Protein AF-T1CST1-F1 (afdb_monomer)

Mean predicted aligned error: 14.12 Å

Nearest PDB structures (foldseek):
  2frx-assembly2_B  TM=3.891E-01  e=3.172E-03  Escherichia coli

Structure (mmCIF, N/CA/C/O backbone):
data_AF-T1CST1-F1
#
_entry.id   AF-T1CST1-F1
#
loop_
_atom_site.group_PDB
_atom_site.id
_atom_site.type_symbol
_atom_site.label_atom_id
_atom_site.label_alt_id
_atom_site.label_comp_id
_atom_site.label_asym_id
_atom_site.label_entity_id
_atom_site.label_seq_id
_atom_site.pdbx_PDB_ins_code
_atom_site.Cartn_x
_atom_site.Cartn_y
_atom_site.Cartn_z
_atom_site.occupancy
_atom_site.B_iso_or_equiv
_atom_site.auth_seq_id
_atom_site.auth_comp_id
_atom_site.auth_asym_id
_atom_site.auth_atom_id
_atom_site.pdbx_PDB_model_num
ATOM 1 N N . MET A 1 1 ? 0.513 -0.166 25.280 1.00 53.53 1 MET A N 1
ATOM 2 C CA . MET A 1 1 ? 0.322 -0.552 23.868 1.00 53.53 1 MET A CA 1
ATOM 3 C C . MET A 1 1 ? 1.350 -1.613 23.545 1.00 53.53 1 MET A C 1
ATOM 5 O O . MET A 1 1 ? 2.517 -1.404 23.855 1.00 53.53 1 MET A O 1
ATOM 9 N N . THR A 1 2 ? 0.934 -2.755 23.012 1.00 70.12 2 THR A N 1
ATOM 10 C CA . THR A 1 2 ? 1.874 -3.764 22.509 1.00 70.12 2 THR A CA 1
ATOM 11 C C . THR A 1 2 ? 2.433 -3.243 21.185 1.00 70.12 2 THR A C 1
ATOM 13 O O . THR A 1 2 ? 1.655 -2.767 20.363 1.00 70.12 2 THR A O 1
ATOM 16 N N . GLY A 1 3 ? 3.757 -3.252 21.007 1.00 80.44 3 GLY A N 1
ATOM 17 C CA . GLY A 1 3 ? 4.391 -2.815 19.756 1.00 80.44 3 GLY A CA 1
ATOM 18 C C . GLY A 1 3 ? 3.969 -3.664 18.545 1.00 80.44 3 GLY A C 1
ATOM 19 O O . GLY A 1 3 ? 3.309 -4.694 18.725 1.00 80.44 3 GLY A O 1
ATOM 20 N N . PRO A 1 4 ? 4.347 -3.262 17.317 1.00 90.62 4 PRO A N 1
ATOM 21 C CA . PRO A 1 4 ? 3.964 -3.992 16.116 1.00 90.62 4 PRO A CA 1
ATOM 22 C C . PRO A 1 4 ? 4.533 -5.412 16.124 1.00 90.62 4 PRO A C 1
ATOM 24 O O . PRO A 1 4 ? 5.638 -5.668 16.611 1.00 90.62 4 PRO A O 1
ATOM 27 N N . VAL A 1 5 ? 3.794 -6.350 15.534 1.00 95.75 5 VAL A N 1
ATOM 28 C CA . VAL A 1 5 ? 4.294 -7.711 15.316 1.00 95.75 5 VAL A CA 1
ATOM 29 C C . VAL A 1 5 ? 5.357 -7.668 14.221 1.00 95.75 5 VAL A C 1
ATOM 31 O O . VAL A 1 5 ? 5.059 -7.296 13.091 1.00 95.75 5 VAL A O 1
ATOM 34 N N . LEU A 1 6 ? 6.588 -8.079 14.524 1.00 96.00 6 LEU A N 1
ATOM 35 C CA . LEU A 1 6 ? 7.664 -8.169 13.535 1.00 96.00 6 LEU A CA 1
ATOM 36 C C . LEU A 1 6 ? 7.886 -9.625 13.113 1.00 96.00 6 LEU A C 1
ATOM 38 O O . LEU A 1 6 ? 8.137 -10.495 13.949 1.00 96.00 6 LEU A O 1
ATOM 42 N N . ARG A 1 7 ? 7.836 -9.896 11.806 1.00 96.88 7 ARG A N 1
ATOM 43 C CA . ARG A 1 7 ? 8.121 -11.217 11.225 1.00 96.88 7 ARG A CA 1
ATOM 44 C C . ARG A 1 7 ? 9.140 -11.109 10.103 1.00 96.88 7 ARG A C 1
ATOM 46 O O . ARG A 1 7 ? 9.122 -10.160 9.329 1.00 96.88 7 ARG A O 1
ATOM 53 N N . ARG A 1 8 ? 9.999 -12.121 9.975 1.00 96.88 8 ARG A N 1
ATOM 54 C CA . ARG A 1 8 ? 10.967 -12.243 8.879 1.00 96.88 8 ARG A CA 1
ATOM 55 C C . ARG A 1 8 ? 10.796 -13.581 8.171 1.00 96.88 8 ARG A C 1
ATOM 57 O O . ARG A 1 8 ? 10.803 -14.619 8.826 1.00 96.88 8 ARG A O 1
ATOM 64 N N . VAL A 1 9 ? 10.713 -13.559 6.842 1.00 97.31 9 VAL A N 1
ATOM 65 C CA . VAL A 1 9 ? 10.550 -14.756 6.002 1.00 97.31 9 VAL A CA 1
ATOM 66 C C . VAL A 1 9 ? 11.520 -14.712 4.822 1.00 97.31 9 VAL A C 1
ATOM 68 O O . VAL A 1 9 ? 11.768 -13.651 4.253 1.00 97.31 9 VAL A O 1
ATOM 71 N N . ARG A 1 10 ? 12.073 -15.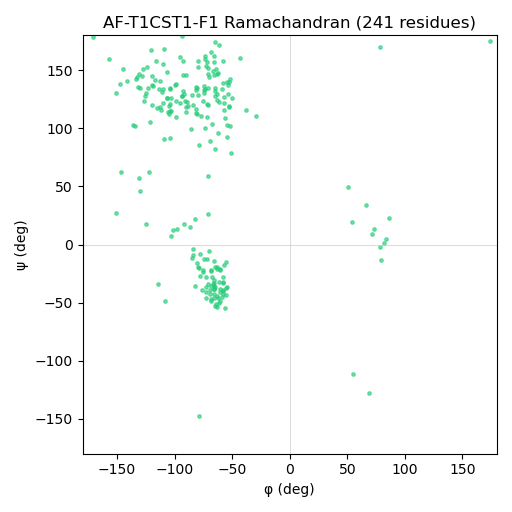870 4.442 1.00 96.56 10 ARG A N 1
ATOM 72 C CA . ARG A 1 10 ? 12.856 -16.022 3.208 1.00 96.56 10 ARG A CA 1
ATOM 73 C C . ARG A 1 10 ? 11.945 -16.468 2.066 1.00 96.56 10 ARG A C 1
ATOM 75 O O . ARG A 1 10 ? 11.197 -17.424 2.240 1.00 96.56 10 ARG A O 1
ATOM 82 N N . CYS A 1 11 ? 12.023 -15.819 0.906 1.00 95.38 11 CYS A N 1
ATOM 83 C CA . CYS A 1 11 ? 11.210 -16.179 -0.262 1.00 95.38 11 CYS A CA 1
ATOM 84 C C . CYS A 1 11 ? 11.836 -15.709 -1.583 1.00 95.38 11 CYS A C 1
ATOM 86 O O . CYS A 1 11 ? 12.662 -14.797 -1.600 1.00 95.38 11 CYS A O 1
ATOM 88 N N . SER A 1 12 ? 11.432 -16.308 -2.701 1.00 94.00 12 SER A N 1
ATOM 89 C CA . SER A 1 12 ? 11.773 -15.786 -4.029 1.00 94.00 12 SER A CA 1
ATOM 90 C C . SER A 1 12 ? 11.016 -14.479 -4.302 1.00 94.00 12 SER A C 1
ATOM 92 O O . SER A 1 12 ? 9.879 -14.344 -3.846 1.00 94.00 12 SER A O 1
ATOM 94 N N . PRO A 1 13 ? 11.623 -13.509 -5.006 1.00 92.69 13 PRO A N 1
ATOM 95 C CA . PRO A 1 13 ? 10.912 -12.309 -5.429 1.00 92.69 13 PRO A CA 1
ATOM 96 C C . PRO A 1 13 ? 9.908 -12.643 -6.543 1.00 92.69 13 PRO A C 1
ATOM 98 O O . PRO A 1 13 ? 10.132 -13.560 -7.333 1.00 92.69 13 PRO A O 1
ATOM 101 N N . ASP A 1 14 ? 8.834 -11.863 -6.632 1.00 92.75 14 ASP A N 1
ATOM 102 C CA . ASP A 1 14 ? 7.880 -11.874 -7.744 1.00 92.75 14 ASP A CA 1
ATOM 103 C C . ASP A 1 14 ? 7.654 -10.424 -8.191 1.00 92.75 14 ASP A C 1
ATOM 105 O O . ASP A 1 14 ? 7.695 -9.508 -7.370 1.00 92.75 14 ASP A O 1
ATOM 109 N N . ARG A 1 15 ? 7.424 -10.207 -9.490 1.00 89.31 15 ARG A N 1
ATOM 110 C CA . ARG A 1 15 ? 7.051 -8.884 -10.018 1.00 89.31 15 ARG A CA 1
ATOM 111 C C . ARG A 1 15 ? 5.655 -8.444 -9.566 1.00 89.31 15 ARG A C 1
ATOM 113 O O . ARG A 1 15 ? 5.355 -7.261 -9.640 1.00 89.31 15 ARG A O 1
ATOM 120 N N . TYR A 1 16 ? 4.805 -9.393 -9.179 1.00 93.31 16 TYR A N 1
ATOM 121 C CA . TYR A 1 16 ? 3.485 -9.171 -8.608 1.00 93.31 16 TYR A CA 1
ATOM 122 C C . TYR A 1 16 ? 3.543 -9.555 -7.136 1.00 93.31 16 TYR A C 1
ATOM 124 O O . TYR A 1 16 ? 3.322 -10.710 -6.768 1.00 93.31 16 TYR A O 1
ATOM 132 N N . THR A 1 17 ? 3.860 -8.581 -6.289 1.00 95.06 17 THR A N 1
ATOM 133 C CA . THR A 1 17 ? 4.260 -8.809 -4.896 1.00 95.06 17 THR A CA 1
ATOM 134 C C . THR A 1 17 ? 3.197 -9.554 -4.089 1.00 95.06 17 THR A C 1
ATOM 136 O O . THR A 1 17 ? 3.524 -10.398 -3.256 1.00 95.06 17 THR A O 1
ATOM 139 N N . TYR A 1 18 ? 1.914 -9.342 -4.395 1.00 96.62 18 TYR A N 1
ATOM 140 C CA . TYR A 1 18 ? 0.799 -10.049 -3.754 1.00 96.62 18 TYR A CA 1
ATOM 141 C C . TYR A 1 18 ? 0.762 -11.559 -4.020 1.00 96.62 18 TYR A C 1
ATOM 143 O O . TYR A 1 18 ? 0.143 -12.293 -3.253 1.00 96.62 18 TYR A O 1
ATOM 151 N N . ARG A 1 19 ? 1.434 -12.045 -5.073 1.00 96.56 19 ARG A N 1
ATOM 152 C CA . ARG A 1 19 ? 1.543 -13.481 -5.381 1.00 96.56 19 ARG A CA 1
ATOM 153 C C . ARG A 1 19 ? 2.599 -14.192 -4.548 1.00 96.56 19 ARG A C 1
ATOM 155 O O . ARG A 1 19 ? 2.582 -15.419 -4.476 1.00 96.56 19 ARG A O 1
ATOM 162 N N . ILE A 1 20 ? 3.499 -13.450 -3.900 1.00 97.00 20 ILE A N 1
ATOM 163 C CA . ILE A 1 20 ? 4.465 -14.041 -2.978 1.00 97.00 20 ILE A CA 1
ATOM 164 C C . ILE A 1 20 ? 3.668 -14.697 -1.838 1.00 97.00 20 ILE A C 1
ATOM 166 O O . ILE A 1 20 ? 2.922 -13.992 -1.155 1.00 97.00 20 ILE A O 1
ATOM 170 N N . PRO A 1 21 ? 3.826 -16.008 -1.565 1.00 97.12 21 PRO A N 1
ATOM 171 C CA . PRO A 1 21 ? 2.952 -16.721 -0.627 1.00 97.12 21 PRO A CA 1
ATOM 172 C C . PRO A 1 21 ? 2.877 -16.092 0.770 1.00 97.12 21 PRO A C 1
ATOM 174 O O . PRO A 1 21 ? 1.810 -16.028 1.374 1.00 97.12 21 PRO A O 1
ATOM 177 N N . ALA A 1 22 ? 4.001 -15.571 1.270 1.00 97.69 22 ALA A N 1
ATOM 178 C CA . ALA A 1 22 ? 4.054 -14.891 2.562 1.00 97.69 22 ALA A CA 1
ATOM 179 C C . ALA A 1 22 ? 3.250 -13.576 2.578 1.00 97.69 22 ALA A C 1
ATOM 181 O O . ALA A 1 22 ? 2.619 -13.258 3.586 1.00 97.69 22 ALA A O 1
ATOM 182 N N . VAL A 1 23 ? 3.239 -12.839 1.462 1.00 97.94 23 VAL A N 1
ATOM 183 C CA . VAL A 1 23 ? 2.428 -11.626 1.288 1.00 97.94 23 VAL A CA 1
ATOM 184 C C . VAL A 1 23 ? 0.958 -11.995 1.131 1.00 97.94 23 VAL A C 1
ATOM 186 O O . VAL A 1 23 ? 0.124 -11.431 1.827 1.00 97.94 23 VAL A O 1
ATOM 189 N N . GLY A 1 24 ? 0.626 -12.987 0.302 1.00 97.38 24 GLY A N 1
ATOM 190 C CA . GLY A 1 24 ? -0.752 -13.465 0.161 1.00 97.38 24 GLY A CA 1
ATOM 191 C C . GLY A 1 24 ? -1.358 -13.891 1.503 1.00 97.38 24 GLY A C 1
ATOM 192 O O . GLY A 1 24 ? -2.468 -13.489 1.842 1.00 97.38 24 GLY A O 1
ATOM 193 N N . ALA A 1 25 ? -0.589 -14.610 2.329 1.00 97.44 25 ALA A N 1
ATOM 194 C CA . ALA A 1 25 ? -1.007 -14.988 3.678 1.00 97.44 25 ALA A CA 1
ATOM 195 C C . ALA A 1 25 ? -1.175 -13.785 4.624 1.00 97.44 25 ALA A C 1
ATOM 197 O O . ALA A 1 25 ? -2.015 -13.836 5.521 1.00 97.44 25 ALA A O 1
ATOM 198 N N . LEU A 1 26 ? -0.376 -12.721 4.469 1.00 98.06 26 LEU A N 1
ATOM 199 C CA . LEU A 1 26 ? -0.558 -11.454 5.189 1.00 98.06 26 LEU A CA 1
ATOM 200 C C . LEU A 1 26 ? -1.879 -10.796 4.776 1.00 98.06 26 LEU A C 1
ATOM 202 O O . LEU A 1 26 ? -2.709 -10.507 5.633 1.00 98.06 26 LEU A O 1
ATOM 206 N N . LEU A 1 27 ? -2.094 -10.619 3.472 1.00 98.25 27 LEU A N 1
ATOM 207 C CA . LEU A 1 27 ? -3.274 -9.957 2.915 1.00 98.25 27 LEU A CA 1
ATOM 208 C C . LEU A 1 27 ? -4.566 -10.691 3.284 1.00 98.25 27 LEU A C 1
ATOM 210 O O . LEU A 1 27 ? -5.520 -10.050 3.714 1.00 98.25 27 LEU A O 1
ATOM 214 N N . ALA A 1 28 ? -4.569 -12.026 3.245 1.00 96.88 28 ALA A N 1
ATOM 215 C CA . ALA A 1 28 ? -5.720 -12.839 3.638 1.00 96.88 28 ALA A CA 1
ATOM 216 C C . ALA A 1 28 ? -6.181 -12.597 5.090 1.00 96.88 28 ALA A C 1
ATOM 218 O O . ALA A 1 28 ? -7.363 -12.747 5.386 1.00 96.88 28 ALA A O 1
ATOM 219 N N . ARG A 1 29 ? -5.279 -12.199 6.002 1.00 97.12 29 ARG A N 1
ATOM 220 C CA . ARG A 1 29 ? -5.641 -11.894 7.400 1.00 97.12 29 ARG A CA 1
ATOM 221 C C . ARG A 1 29 ? -6.288 -10.526 7.582 1.00 97.12 29 ARG A C 1
ATOM 223 O O . ARG A 1 29 ? -7.012 -10.342 8.555 1.00 97.12 29 ARG A O 1
ATOM 230 N N . TYR A 1 30 ? -5.981 -9.568 6.710 1.00 98.06 30 TYR A N 1
ATOM 231 C CA . TYR A 1 30 ? -6.326 -8.161 6.929 1.00 98.06 30 TYR A CA 1
ATOM 232 C C . TYR A 1 30 ? -7.340 -7.609 5.928 1.00 98.06 30 TYR A C 1
ATOM 234 O O . TYR A 1 30 ? -8.146 -6.767 6.312 1.00 98.06 30 TYR A O 1
ATOM 242 N N . VAL A 1 31 ? -7.307 -8.060 4.672 1.00 97.94 31 VAL A N 1
ATOM 243 C CA . VAL A 1 31 ? -8.125 -7.501 3.582 1.00 97.94 31 VAL A CA 1
ATOM 244 C C . VAL A 1 31 ? -9.541 -8.078 3.574 1.00 97.94 31 VAL A C 1
ATOM 246 O O . VAL A 1 31 ? -10.495 -7.350 3.312 1.00 97.94 31 VAL A O 1
ATOM 249 N N . GLY A 1 32 ? -9.699 -9.361 3.916 1.00 94.44 32 GLY A N 1
ATOM 250 C CA . GLY A 1 32 ? -10.996 -10.038 3.871 1.00 94.44 32 GLY A CA 1
ATOM 251 C C . GLY A 1 32 ? -11.484 -10.234 2.434 1.00 94.44 32 GLY A C 1
ATOM 252 O O . GLY A 1 32 ? -10.751 -10.765 1.603 1.00 94.44 32 GLY A O 1
ATOM 253 N N . ASP A 1 33 ? -12.716 -9.811 2.152 1.00 96.38 33 ASP A N 1
ATOM 254 C CA . ASP A 1 33 ? -13.346 -9.879 0.825 1.00 96.38 33 ASP A CA 1
ATOM 255 C C . ASP A 1 33 ? -12.985 -8.701 -0.098 1.00 96.38 33 ASP A C 1
ATOM 257 O O . ASP A 1 33 ? -13.381 -8.691 -1.263 1.00 96.38 33 ASP A O 1
ATOM 261 N N . GLY A 1 34 ? -12.230 -7.716 0.402 1.00 98.00 34 GLY A N 1
ATOM 262 C CA . GLY A 1 34 ? -11.829 -6.542 -0.369 1.00 98.00 34 GLY A CA 1
ATOM 263 C C . GLY A 1 34 ? -12.876 -5.433 -0.453 1.00 98.00 34 GLY A C 1
ATOM 264 O O . GLY A 1 34 ? -12.597 -4.399 -1.068 1.00 98.00 34 GLY A O 1
ATOM 265 N N . ALA A 1 35 ? -14.043 -5.590 0.180 1.00 98.31 35 ALA A N 1
ATOM 266 C CA . ALA A 1 35 ? -15.090 -4.574 0.168 1.00 98.31 35 ALA A CA 1
ATOM 267 C C . ALA A 1 35 ? -14.612 -3.278 0.848 1.00 98.31 35 ALA A C 1
ATOM 269 O O . ALA A 1 35 ? -14.075 -3.278 1.960 1.00 98.31 35 ALA A O 1
ATOM 270 N N . GLY A 1 36 ? -14.783 -2.149 0.166 1.00 98.31 36 GLY A N 1
ATOM 271 C CA . GLY A 1 36 ? -14.329 -0.836 0.608 1.00 98.31 36 GLY A CA 1
ATOM 272 C C . GLY A 1 36 ? -12.811 -0.633 0.562 1.00 98.31 36 GLY A C 1
ATOM 273 O O . GLY A 1 36 ? -12.335 0.369 1.103 1.00 98.31 36 GLY A O 1
ATOM 274 N N . TRP A 1 37 ? -12.040 -1.552 -0.031 1.00 98.75 37 TRP A N 1
ATOM 275 C CA . TRP A 1 37 ? -10.593 -1.398 -0.198 1.00 98.75 37 TRP A CA 1
ATOM 276 C C . TRP A 1 37 ? -10.237 -0.720 -1.517 1.00 98.75 37 TRP A C 1
ATOM 278 O O . TRP A 1 37 ? -10.888 -0.948 -2.535 1.00 98.75 37 TRP A O 1
ATOM 288 N N . ALA A 1 38 ? -9.167 0.075 -1.499 1.00 98.75 38 ALA A N 1
ATOM 289 C CA . ALA A 1 38 ? -8.620 0.723 -2.685 1.00 98.75 38 ALA A CA 1
ATOM 290 C C . ALA A 1 38 ? -7.182 0.284 -2.978 1.00 98.75 38 ALA A C 1
ATOM 292 O O . ALA A 1 38 ? -6.347 0.245 -2.075 1.00 98.75 38 ALA A O 1
ATOM 293 N N . ASP A 1 39 ? -6.889 0.019 -4.248 1.00 98.44 39 ASP A N 1
ATOM 294 C CA . ASP A 1 39 ? -5.558 -0.320 -4.746 1.00 98.44 39 ASP A CA 1
ATOM 295 C C . ASP A 1 39 ? -5.244 0.478 -6.029 1.00 98.44 39 ASP A C 1
ATOM 297 O O . ASP A 1 39 ? -5.752 0.153 -7.108 1.00 98.44 39 ASP A O 1
ATOM 301 N N . PRO A 1 40 ? -4.444 1.556 -5.933 1.00 97.31 40 PRO A N 1
ATOM 302 C CA . PRO A 1 40 ? -4.093 2.386 -7.080 1.00 97.31 40 PRO A CA 1
ATOM 303 C C . PRO A 1 40 ? -3.007 1.784 -7.987 1.00 97.31 40 PRO A C 1
ATOM 305 O O . PRO A 1 40 ? -2.733 2.367 -9.042 1.00 97.31 40 PRO A O 1
ATOM 308 N N . PHE A 1 41 ? -2.372 0.680 -7.568 1.00 96.06 41 PHE A N 1
ATOM 309 C CA . PHE A 1 41 ? -1.248 0.018 -8.242 1.00 96.06 41 PHE A CA 1
ATOM 310 C C . PHE A 1 41 ? -1.517 -1.489 -8.381 1.00 96.06 41 PHE A C 1
ATOM 312 O O . PHE A 1 41 ? -0.668 -2.325 -8.074 1.00 96.06 41 PHE A O 1
ATOM 319 N N . ALA A 1 42 ? -2.728 -1.840 -8.811 1.00 96.88 42 ALA A N 1
ATOM 320 C CA . ALA A 1 42 ? -3.254 -3.186 -8.639 1.00 96.88 42 ALA A CA 1
ATOM 321 C C . ALA A 1 42 ? -2.545 -4.254 -9.485 1.00 96.88 42 ALA A C 1
ATOM 323 O O . ALA A 1 42 ? -2.610 -5.437 -9.145 1.00 96.88 42 ALA A O 1
ATOM 324 N N . GLY A 1 43 ? -1.878 -3.908 -10.589 1.00 95.00 43 GLY A N 1
ATOM 325 C CA . GLY A 1 43 ? -1.222 -4.874 -11.468 1.00 95.00 43 GLY A CA 1
ATOM 326 C C . GLY A 1 43 ? -2.196 -5.951 -11.948 1.00 95.00 43 GLY A C 1
ATOM 327 O O . GLY A 1 43 ? -3.124 -5.681 -12.703 1.00 95.00 43 GLY A O 1
ATOM 328 N N . LEU A 1 44 ? -2.017 -7.193 -11.485 1.00 95.56 44 LEU A N 1
ATOM 329 C CA . LEU A 1 44 ? -2.932 -8.317 -11.762 1.00 95.56 44 LEU A CA 1
ATOM 330 C C . LEU A 1 44 ? -3.852 -8.678 -10.583 1.00 95.56 44 LEU A C 1
ATOM 332 O O . LEU A 1 44 ? -4.522 -9.708 -10.617 1.00 95.56 44 LEU A O 1
ATOM 336 N N . SER A 1 45 ? -3.841 -7.879 -9.521 1.00 96.69 45 SER A N 1
ATOM 337 C CA . SER A 1 45 ? -4.612 -8.095 -8.301 1.00 96.69 45 SER A CA 1
ATOM 338 C C . SER A 1 45 ? -6.101 -7.866 -8.512 1.00 96.69 45 SER A C 1
ATOM 340 O O . SER A 1 45 ? -6.522 -6.970 -9.247 1.00 96.69 45 SER A O 1
ATOM 342 N N . THR A 1 46 ? -6.901 -8.640 -7.790 1.00 96.62 46 THR A N 1
ATOM 343 C CA . THR A 1 46 ? -8.352 -8.463 -7.665 1.00 96.62 46 THR A CA 1
ATOM 344 C C . THR A 1 46 ? -8.775 -8.341 -6.198 1.00 96.62 46 THR A C 1
ATOM 346 O O . THR A 1 46 ? -9.937 -8.562 -5.884 1.00 96.62 46 THR A O 1
ATOM 349 N N . LEU A 1 47 ? -7.829 -8.052 -5.293 1.00 97.25 47 LEU A N 1
ATOM 350 C CA . LEU A 1 47 ? -8.049 -8.088 -3.841 1.00 97.25 47 LEU A CA 1
ATOM 351 C C . LEU A 1 47 ? -8.843 -6.900 -3.294 1.00 97.25 47 LEU A C 1
ATOM 353 O O . LEU A 1 47 ? -9.407 -7.011 -2.215 1.00 97.25 47 LEU A O 1
ATOM 357 N N . ALA A 1 48 ? -8.841 -5.766 -3.990 1.00 98.31 48 ALA A N 1
ATOM 358 C CA . ALA A 1 48 ? -9.551 -4.559 -3.585 1.00 98.31 48 ALA A CA 1
ATOM 359 C C . ALA A 1 48 ? -10.797 -4.339 -4.455 1.00 98.31 48 ALA A C 1
ATOM 361 O O . ALA A 1 48 ? -10.797 -4.677 -5.642 1.00 98.31 48 ALA A O 1
ATOM 362 N N . GLU A 1 49 ? -11.842 -3.742 -3.883 1.00 98.50 49 GLU A N 1
ATOM 363 C CA . GLU A 1 49 ? -13.039 -3.321 -4.620 1.00 98.50 49 GLU A CA 1
ATOM 364 C C . GLU A 1 49 ? -12.694 -2.242 -5.654 1.00 98.50 49 GLU A C 1
ATOM 366 O O . GLU A 1 49 ? -12.946 -2.407 -6.850 1.00 98.50 49 GLU A O 1
ATOM 371 N N . TYR A 1 50 ? -12.051 -1.162 -5.206 1.00 98.62 50 TYR A N 1
ATOM 372 C CA . TYR A 1 50 ? -11.603 -0.080 -6.071 1.00 98.62 50 TYR A CA 1
ATOM 373 C C . TYR A 1 50 ? -10.188 -0.383 -6.556 1.00 98.62 50 TYR A C 1
ATOM 375 O O . TYR A 1 50 ? -9.260 -0.486 -5.753 1.00 98.62 50 TYR A O 1
ATOM 383 N N . ARG A 1 51 ? -10.005 -0.516 -7.872 1.00 98.44 51 ARG A N 1
ATOM 384 C CA . ARG A 1 51 ? -8.712 -0.870 -8.471 1.00 98.44 51 ARG A CA 1
ATOM 385 C C . ARG A 1 51 ? -8.349 0.026 -9.643 1.00 98.44 51 ARG A C 1
ATOM 387 O O . ARG A 1 51 ? -9.209 0.395 -10.442 1.00 98.44 51 ARG A O 1
ATOM 394 N N . ASN A 1 52 ? -7.062 0.318 -9.761 1.00 97.75 52 ASN A N 1
ATOM 395 C CA . ASN A 1 52 ? -6.467 1.028 -10.883 1.00 97.75 52 ASN A CA 1
ATOM 396 C C . ASN A 1 52 ? -5.073 0.480 -11.163 1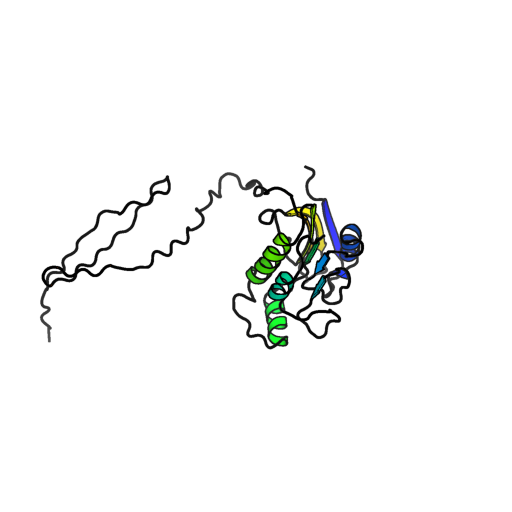.00 97.75 52 ASN A C 1
ATOM 398 O O . ASN A 1 52 ? -4.380 0.032 -10.253 1.00 97.75 52 ASN A O 1
ATOM 402 N N . ASP A 1 53 ? -4.654 0.559 -12.419 1.00 94.50 53 ASP A N 1
ATOM 403 C CA . ASP A 1 53 ? -3.250 0.437 -12.786 1.00 94.50 53 ASP A CA 1
ATOM 404 C C . ASP A 1 53 ? -2.995 1.247 -14.052 1.00 94.50 53 ASP A C 1
ATOM 406 O O . ASP A 1 53 ? -3.722 1.120 -15.032 1.00 94.50 53 ASP A O 1
ATOM 410 N N . MET A 1 54 ? -1.962 2.087 -14.034 1.00 90.50 54 MET A N 1
ATOM 411 C CA . MET A 1 54 ? -1.642 2.974 -15.152 1.00 90.50 54 MET A CA 1
ATOM 412 C C . MET A 1 54 ? -1.263 2.211 -16.436 1.00 90.50 54 MET A C 1
ATOM 414 O O . MET A 1 54 ? -1.333 2.784 -17.520 1.00 90.50 54 MET A O 1
ATOM 418 N N . ASP A 1 55 ? -0.842 0.947 -16.332 1.00 89.06 55 ASP A N 1
ATOM 419 C CA . ASP A 1 55 ? -0.552 0.085 -17.474 1.00 89.06 55 ASP A CA 1
ATOM 420 C C . ASP A 1 55 ? -1.865 -0.434 -18.107 1.00 89.06 55 ASP A C 1
ATOM 422 O O . ASP A 1 55 ? -2.541 -1.286 -17.514 1.00 89.06 55 ASP A O 1
ATOM 426 N N . PRO A 1 56 ? -2.224 0.020 -19.327 1.00 89.62 56 PRO A N 1
ATOM 427 C CA . PRO A 1 56 ? -3.466 -0.367 -19.997 1.00 89.62 56 PRO A CA 1
ATOM 428 C C . PRO A 1 56 ? -3.483 -1.828 -20.467 1.00 89.62 56 PRO A C 1
ATOM 430 O O . PRO A 1 56 ? -4.491 -2.295 -20.987 1.00 89.62 56 PRO A O 1
ATOM 433 N N . THR A 1 57 ? -2.371 -2.558 -20.331 1.00 91.38 57 THR A N 1
ATOM 434 C CA . THR A 1 57 ? -2.308 -3.994 -20.645 1.00 91.38 57 THR A CA 1
ATOM 435 C C . THR A 1 57 ? -2.776 -4.878 -19.486 1.00 91.38 57 THR A C 1
ATOM 437 O O . THR A 1 57 ? -2.934 -6.090 -19.652 1.00 91.38 57 THR A O 1
ATOM 440 N N . THR A 1 58 ? -2.997 -4.294 -18.307 1.00 92.69 58 THR A N 1
ATOM 441 C CA . THR A 1 58 ? -3.512 -4.999 -17.127 1.00 92.69 58 THR A CA 1
ATOM 442 C C . THR A 1 58 ? -5.035 -5.187 -17.204 1.00 92.69 58 THR A C 1
ATOM 444 O O . THR A 1 58 ? -5.714 -4.437 -17.898 1.00 92.69 58 THR A O 1
ATOM 447 N N . PRO A 1 59 ? -5.626 -6.156 -16.478 1.00 95.19 59 PRO A N 1
ATOM 448 C CA . PRO A 1 59 ? -7.071 -6.400 -16.498 1.00 95.19 59 PRO A CA 1
ATOM 449 C C . PRO A 1 59 ? -7.861 -5.458 -15.565 1.00 95.19 59 PRO A C 1
ATOM 451 O O . PRO A 1 59 ? -8.938 -5.822 -15.086 1.00 95.19 59 PRO A O 1
ATOM 454 N N . GLN A 1 60 ? -7.306 -4.296 -15.211 1.00 97.12 60 GLN A N 1
ATOM 455 C CA . GLN A 1 60 ? -7.909 -3.397 -14.227 1.00 97.12 60 GLN A CA 1
ATOM 456 C C . GLN A 1 60 ? -9.042 -2.558 -14.834 1.00 97.12 60 GLN A C 1
ATOM 458 O O . GLN A 1 60 ? -9.033 -2.278 -16.026 1.00 97.12 60 GLN A O 1
ATOM 463 N N . PRO A 1 61 ? -10.032 -2.130 -14.029 1.00 96.44 61 PRO A N 1
ATOM 464 C CA . PRO A 1 61 ? -11.171 -1.364 -14.541 1.00 96.44 61 PRO A CA 1
ATOM 465 C C . PRO A 1 61 ? -10.823 0.094 -14.887 1.00 96.44 61 PRO A C 1
ATOM 467 O O . PRO A 1 61 ? -11.628 0.784 -15.508 1.00 96.44 61 PRO A O 1
ATOM 470 N N . SER A 1 62 ? -9.654 0.583 -14.466 1.00 96.12 62 SER A N 1
ATOM 471 C CA . SER A 1 62 ? -9.188 1.952 -14.681 1.00 96.12 62 SER A CA 1
ATOM 472 C C . SER A 1 62 ? -7.694 1.972 -14.991 1.00 96.12 62 SER A C 1
ATOM 474 O O . SER A 1 62 ? -6.922 1.257 -14.346 1.00 96.12 62 SER A O 1
ATOM 476 N N . HIS A 1 63 ? -7.311 2.844 -15.931 1.00 94.56 63 HIS A N 1
ATOM 477 C CA . HIS A 1 63 ? -5.938 3.036 -16.403 1.00 94.56 63 HIS A CA 1
ATOM 478 C C . HIS A 1 63 ? -5.532 4.507 -16.436 1.00 94.56 63 HIS A C 1
ATOM 480 O O . HIS A 1 63 ? -5.183 5.063 -17.477 1.00 94.56 63 HIS A O 1
ATOM 486 N N . VAL A 1 64 ? -5.631 5.165 -15.285 1.00 91.88 64 VAL A N 1
ATOM 487 C CA . VAL A 1 64 ? -5.286 6.584 -15.137 1.00 91.88 64 VAL A CA 1
ATOM 488 C C . VAL A 1 64 ? -4.174 6.770 -14.106 1.00 91.88 64 VAL A C 1
ATOM 490 O O . VAL A 1 64 ? -3.820 5.845 -13.369 1.00 91.88 64 VAL A O 1
ATOM 493 N N . ASP A 1 65 ? -3.592 7.972 -14.064 1.00 91.12 65 ASP A N 1
ATOM 494 C CA . ASP A 1 65 ? -2.601 8.328 -13.046 1.00 91.12 65 ASP A CA 1
ATOM 495 C C . ASP A 1 65 ? -3.166 8.062 -11.644 1.00 91.12 65 ASP A C 1
ATOM 497 O O . ASP A 1 65 ? -4.266 8.503 -11.309 1.00 91.12 65 ASP A O 1
ATOM 501 N N . ALA A 1 66 ? -2.393 7.353 -10.819 1.00 93.75 66 ALA A N 1
ATOM 502 C CA . ALA A 1 66 ? -2.814 6.931 -9.488 1.00 93.75 66 ALA A CA 1
ATOM 503 C C . ALA A 1 66 ? -3.298 8.095 -8.610 1.00 93.75 66 ALA A C 1
ATOM 505 O O . ALA A 1 66 ? -4.234 7.919 -7.837 1.00 93.75 66 ALA A O 1
ATOM 506 N N . TYR A 1 67 ? -2.686 9.280 -8.715 1.00 92.88 67 TYR A N 1
ATOM 507 C CA . TYR A 1 67 ? -3.086 10.445 -7.928 1.00 92.88 67 TYR A CA 1
ATOM 508 C C . TYR A 1 67 ? -4.413 11.037 -8.398 1.00 92.88 67 TYR A C 1
ATOM 510 O O . TYR A 1 67 ? -5.244 11.390 -7.564 1.00 92.88 67 TYR A O 1
ATOM 518 N N . GLU A 1 68 ? -4.632 11.120 -9.709 1.00 93.31 68 GLU A N 1
ATOM 519 C CA . GLU A 1 68 ? -5.927 11.550 -10.244 1.00 93.31 68 GLU A CA 1
ATOM 520 C C . GLU A 1 68 ? -7.020 10.535 -9.901 1.00 93.31 68 GLU A C 1
ATOM 522 O O . GLU A 1 68 ? -8.115 10.921 -9.494 1.00 93.31 68 GLU A O 1
ATOM 527 N N . TRP A 1 69 ? -6.696 9.242 -9.953 1.00 97.06 69 TRP A N 1
ATOM 528 C CA . TRP A 1 69 ? -7.621 8.172 -9.602 1.00 97.06 69 TRP A CA 1
ATOM 529 C C . TRP A 1 69 ? -8.048 8.205 -8.131 1.00 97.06 69 TRP A C 1
ATOM 531 O O . TRP A 1 69 ? -9.239 8.232 -7.844 1.00 97.06 69 TRP A O 1
ATOM 541 N N . VAL A 1 70 ? -7.115 8.275 -7.171 1.00 97.88 70 VAL A N 1
ATOM 542 C CA . VAL A 1 70 ? -7.492 8.231 -5.740 1.00 97.88 70 VAL A CA 1
ATOM 543 C C . VAL A 1 70 ? -8.370 9.408 -5.305 1.00 97.88 70 VAL A C 1
ATOM 545 O O . VAL A 1 70 ? -9.057 9.327 -4.288 1.00 97.88 70 VAL A O 1
ATOM 548 N N . ARG A 1 71 ? -8.378 10.509 -6.064 1.00 97.38 71 ARG A N 1
ATOM 549 C CA . ARG A 1 71 ? -9.233 11.674 -5.795 1.00 97.38 71 ARG A CA 1
ATOM 550 C C . ARG A 1 71 ? -10.695 11.447 -6.163 1.00 97.38 71 ARG A C 1
ATOM 552 O O . ARG A 1 71 ? -11.544 12.155 -5.625 1.00 97.38 71 ARG A O 1
ATOM 559 N N . THR A 1 72 ? -10.985 10.496 -7.049 1.00 97.56 72 THR A N 1
ATOM 560 C CA . THR A 1 72 ? -12.359 10.151 -7.445 1.00 97.56 72 THR A CA 1
ATOM 561 C C . THR A 1 72 ? -13.013 9.161 -6.482 1.00 97.56 72 THR A C 1
ATOM 563 O O . THR A 1 72 ? -14.226 8.973 -6.535 1.00 97.56 72 THR A O 1
ATOM 566 N N . LEU A 1 73 ? -12.230 8.558 -5.580 1.00 98.31 73 LEU A N 1
ATOM 567 C CA . LEU A 1 73 ? -12.711 7.565 -4.626 1.00 98.31 73 LEU A CA 1
ATOM 568 C C . LEU A 1 73 ? -13.685 8.150 -3.590 1.00 98.31 73 LEU A C 1
ATOM 570 O O . LEU A 1 73 ? -13.548 9.317 -3.179 1.00 98.31 73 LEU A O 1
ATOM 574 N N . PRO A 1 74 ? -14.635 7.326 -3.108 1.00 98.00 74 PRO A N 1
ATOM 575 C CA . PRO A 1 74 ? -15.511 7.710 -2.013 1.00 98.00 74 PRO A CA 1
ATOM 576 C C . PRO A 1 74 ? -14.729 7.889 -0.705 1.00 98.00 74 PRO A C 1
ATOM 578 O O . PRO A 1 74 ? -13.637 7.346 -0.517 1.00 98.00 74 PRO A O 1
ATOM 581 N N . ASP A 1 75 ? -15.304 8.664 0.212 1.00 98.38 75 ASP A N 1
ATOM 582 C CA . ASP A 1 75 ? -14.832 8.720 1.595 1.00 98.38 75 ASP A CA 1
ATOM 583 C C . ASP A 1 75 ? -15.233 7.440 2.346 1.00 98.38 75 ASP A C 1
ATOM 585 O O . ASP A 1 75 ? -16.179 6.746 1.976 1.00 98.38 75 ASP A O 1
ATOM 589 N N . GLY A 1 76 ? -14.543 7.150 3.449 1.00 98.25 76 GLY A N 1
ATOM 590 C CA . GLY A 1 76 ? -14.893 6.047 4.340 1.00 98.25 76 GLY A CA 1
ATOM 591 C C . GLY A 1 76 ? -14.310 4.690 3.943 1.00 98.25 76 GLY A C 1
ATOM 592 O O . GLY A 1 76 ? -14.837 3.670 4.387 1.00 98.25 76 GLY A O 1
ATOM 593 N N . LEU A 1 77 ? -13.222 4.665 3.162 1.00 98.75 77 LEU A N 1
ATOM 594 C CA . LEU A 1 77 ? -12.564 3.425 2.730 1.00 98.75 77 LEU A CA 1
ATOM 595 C C . LEU A 1 77 ? -12.222 2.533 3.933 1.00 98.75 77 LEU A C 1
ATOM 597 O O . LEU A 1 77 ? -11.729 3.015 4.961 1.00 98.75 77 LEU A O 1
ATOM 601 N N . ALA A 1 78 ? -12.470 1.230 3.789 1.00 98.62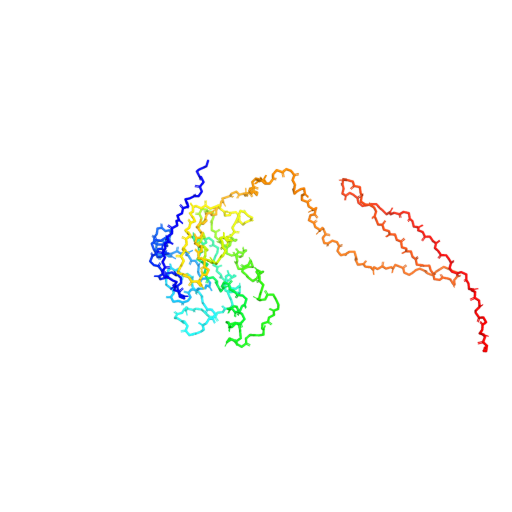 78 ALA A N 1
ATOM 602 C CA . ALA A 1 78 ? -12.145 0.213 4.786 1.00 98.62 78 ALA A CA 1
ATOM 603 C C . ALA A 1 78 ? -10.631 -0.017 4.879 1.00 98.62 78 ALA A C 1
ATOM 605 O O . ALA A 1 78 ? -10.102 -0.219 5.977 1.00 98.62 78 ALA A O 1
ATOM 606 N N . GLY A 1 79 ? -9.930 0.095 3.750 1.00 98.38 79 GLY A N 1
ATOM 607 C CA . GLY A 1 79 ? -8.480 0.114 3.732 1.00 98.38 79 GLY A CA 1
ATOM 608 C C . GLY A 1 79 ? -7.865 0.457 2.380 1.00 98.38 79 GLY A C 1
ATOM 609 O O . GLY A 1 79 ? -8.564 0.692 1.396 1.00 98.38 79 GLY A O 1
ATOM 610 N N . ALA A 1 80 ? -6.537 0.507 2.348 1.00 98.50 80 ALA A N 1
ATOM 611 C CA . ALA A 1 80 ? -5.757 0.758 1.144 1.00 98.50 80 ALA A CA 1
ATOM 612 C C . ALA A 1 80 ? -4.622 -0.262 0.991 1.00 98.50 80 ALA A C 1
ATOM 614 O O . ALA A 1 80 ? -3.896 -0.544 1.947 1.00 98.50 80 ALA A O 1
ATOM 615 N N . LEU A 1 81 ? -4.452 -0.783 -0.220 1.00 98.50 81 LEU A N 1
ATOM 616 C CA . LEU A 1 81 ? -3.281 -1.547 -0.637 1.00 98.50 81 LEU A CA 1
ATOM 617 C C . LEU A 1 81 ? -2.353 -0.626 -1.427 1.00 98.50 81 LEU A C 1
ATOM 619 O O . LEU A 1 81 ? -2.809 0.188 -2.225 1.00 98.50 81 LEU A O 1
ATOM 623 N N . LEU A 1 82 ? -1.051 -0.713 -1.175 1.00 96.38 82 LEU A N 1
ATOM 624 C CA . LEU A 1 82 ? -0.055 0.125 -1.832 1.00 96.38 82 LEU A CA 1
ATOM 625 C C . LEU A 1 82 ? 1.133 -0.731 -2.254 1.00 96.38 82 LEU A C 1
ATOM 627 O O . LEU A 1 82 ? 1.976 -1.061 -1.426 1.00 96.38 82 LEU A O 1
ATOM 631 N N . ASP A 1 83 ? 1.211 -1.048 -3.546 1.00 94.88 83 ASP A N 1
ATOM 632 C CA . ASP A 1 83 ? 2.372 -1.694 -4.169 1.00 94.88 83 ASP A CA 1
ATOM 633 C C . ASP A 1 83 ? 2.946 -0.840 -5.321 1.00 94.88 83 ASP A C 1
ATOM 635 O O . ASP A 1 83 ? 2.889 -1.225 -6.489 1.00 94.88 83 ASP A O 1
ATOM 639 N N . PRO A 1 84 ? 3.427 0.388 -5.035 1.00 91.44 84 PRO A N 1
ATOM 640 C CA . PRO A 1 84 ? 3.882 1.310 -6.071 1.00 91.44 84 PRO A CA 1
ATOM 641 C C . PRO A 1 84 ? 5.169 0.820 -6.752 1.00 91.44 84 PRO A C 1
ATOM 643 O O . PRO A 1 84 ? 5.905 0.018 -6.189 1.00 91.44 84 PRO A O 1
ATOM 646 N N . PRO A 1 85 ? 5.558 1.388 -7.905 1.00 86.44 85 PRO A N 1
ATOM 647 C CA . PRO A 1 85 ? 6.906 1.205 -8.435 1.00 86.44 85 PRO A CA 1
ATOM 648 C C . PRO A 1 85 ? 7.970 1.671 -7.417 1.00 86.44 85 PRO A C 1
ATOM 650 O O . PRO A 1 85 ? 7.979 2.831 -7.002 1.00 86.44 85 PRO A O 1
ATOM 653 N N . TYR A 1 86 ? 8.879 0.778 -7.023 1.00 79.31 86 TYR A N 1
ATOM 654 C CA . TYR A 1 86 ? 9.828 0.989 -5.918 1.00 79.31 86 TYR A CA 1
ATOM 655 C C . TYR A 1 86 ? 11.053 1.844 -6.272 1.00 79.31 86 TYR A C 1
ATOM 657 O O . TYR A 1 86 ? 11.722 2.364 -5.377 1.00 79.31 86 TYR A O 1
ATOM 665 N N . SER 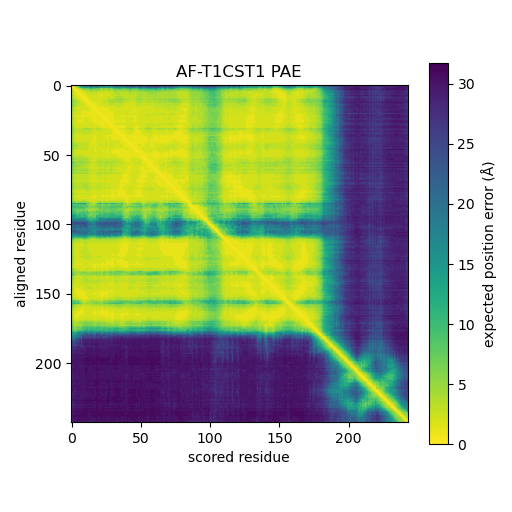A 1 87 ? 11.376 1.988 -7.560 1.00 77.94 87 SER A N 1
ATOM 666 C CA . SER A 1 87 ? 12.567 2.697 -8.038 1.00 77.94 87 SER A CA 1
ATOM 667 C C . SER A 1 87 ? 12.227 3.816 -9.025 1.00 77.94 87 SER A C 1
ATOM 669 O O . SER A 1 87 ? 11.240 3.760 -9.761 1.00 77.94 87 SER A O 1
ATOM 671 N N . ARG A 1 88 ? 13.088 4.840 -9.094 1.00 72.94 88 ARG A N 1
ATOM 672 C CA . ARG A 1 88 ? 12.933 5.956 -10.047 1.00 72.94 88 ARG A CA 1
ATOM 673 C C . ARG A 1 88 ? 12.975 5.487 -11.494 1.00 72.94 88 ARG A C 1
ATOM 675 O O . ARG A 1 88 ? 12.322 6.073 -12.355 1.00 72.94 88 ARG A O 1
ATOM 682 N N . GLU A 1 89 ? 13.741 4.439 -11.759 1.00 76.81 89 GLU A N 1
ATOM 683 C CA . GLU A 1 89 ? 13.861 3.789 -13.057 1.00 76.81 89 GLU A CA 1
ATOM 684 C C . GLU A 1 89 ? 12.561 3.064 -13.410 1.00 76.81 89 GLU A C 1
ATOM 686 O O . GLU A 1 89 ? 12.089 3.201 -14.537 1.00 76.81 89 GLU A O 1
ATOM 691 N N . GLN A 1 90 ? 11.944 2.358 -12.451 1.00 77.69 90 GLN A N 1
ATOM 692 C CA . GLN A 1 90 ? 10.633 1.731 -12.649 1.00 77.69 90 GLN A CA 1
ATOM 693 C C . GLN A 1 90 ? 9.561 2.784 -12.936 1.00 77.69 90 GLN A C 1
ATOM 695 O O . GLN A 1 90 ? 8.827 2.644 -13.912 1.00 77.69 90 GLN A O 1
ATOM 700 N N . ILE A 1 91 ? 9.532 3.867 -12.153 1.00 76.75 91 ILE A N 1
ATOM 701 C CA . ILE A 1 91 ? 8.653 5.015 -12.395 1.00 76.75 91 ILE A CA 1
ATOM 702 C C . ILE A 1 91 ? 8.894 5.568 -13.807 1.00 76.75 91 ILE A C 1
ATOM 704 O O . ILE A 1 91 ? 7.978 5.627 -14.621 1.00 76.75 91 ILE A O 1
ATOM 708 N N . SER A 1 92 ? 10.140 5.907 -14.146 1.00 74.69 92 SER A N 1
ATOM 709 C CA . SER A 1 92 ? 10.483 6.481 -15.454 1.00 74.69 92 SER A CA 1
ATOM 710 C C . SER A 1 92 ? 10.087 5.567 -16.614 1.00 74.69 92 SER A C 1
ATOM 712 O O . SER A 1 92 ? 9.624 6.053 -17.643 1.00 74.69 92 SER A O 1
ATOM 714 N N . ARG A 1 93 ? 10.257 4.248 -16.465 1.00 75.75 93 ARG A N 1
ATOM 715 C CA . ARG A 1 93 ? 9.853 3.258 -17.469 1.00 75.75 93 ARG A CA 1
ATOM 716 C C . ARG A 1 93 ? 8.336 3.221 -17.641 1.00 75.75 93 ARG A C 1
ATOM 718 O O . ARG A 1 93 ? 7.885 3.249 -18.781 1.00 75.75 93 ARG A O 1
ATOM 725 N N . HIS A 1 94 ? 7.577 3.202 -16.544 1.00 70.62 94 HIS A N 1
ATOM 726 C CA . HIS A 1 94 ? 6.114 3.209 -16.601 1.00 70.62 94 HIS A CA 1
ATOM 727 C C . HIS A 1 94 ? 5.588 4.481 -17.269 1.00 70.62 94 HIS A C 1
ATOM 729 O O . HIS A 1 94 ? 4.866 4.390 -18.254 1.00 70.62 94 HIS A O 1
ATOM 735 N N . TYR A 1 95 ? 6.034 5.663 -16.844 1.00 72.38 95 TYR A N 1
ATOM 736 C CA . TYR A 1 95 ? 5.545 6.916 -17.430 1.00 72.38 95 T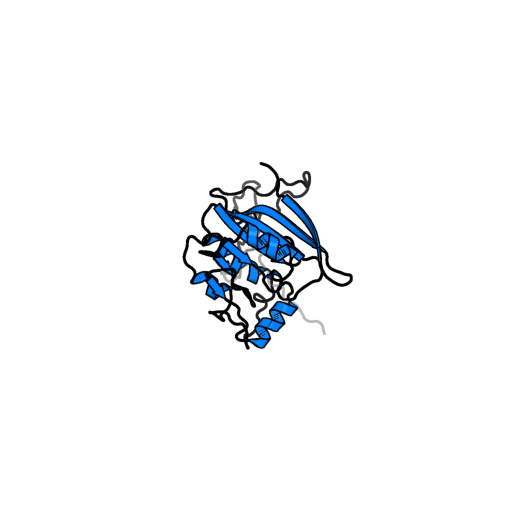YR A CA 1
ATOM 737 C C . TYR A 1 95 ? 5.952 7.113 -18.901 1.00 72.38 95 TYR A C 1
ATOM 739 O O . TYR A 1 95 ? 5.171 7.662 -19.678 1.00 72.38 95 TYR A O 1
ATOM 747 N N . ARG A 1 96 ? 7.139 6.639 -19.321 1.00 70.31 96 ARG A N 1
ATOM 748 C CA . ARG A 1 96 ? 7.547 6.668 -20.741 1.00 70.31 96 ARG A CA 1
ATOM 749 C C . ARG A 1 96 ? 6.677 5.766 -21.615 1.00 70.31 96 ARG A C 1
ATOM 751 O O . ARG A 1 96 ? 6.381 6.146 -22.743 1.00 70.31 96 ARG A O 1
ATOM 758 N N . ALA A 1 97 ? 6.286 4.595 -21.111 1.00 64.06 97 ALA A N 1
ATOM 759 C CA . ALA A 1 97 ? 5.457 3.645 -21.852 1.00 64.06 97 ALA A CA 1
ATOM 760 C C . ALA A 1 97 ? 4.048 4.194 -22.136 1.00 64.06 97 ALA A C 1
ATOM 762 O O . ALA A 1 97 ? 3.483 3.905 -23.184 1.00 64.06 97 ALA A O 1
ATOM 763 N N . VAL A 1 98 ? 3.520 5.047 -21.252 1.00 62.28 98 VAL A N 1
ATOM 764 C CA . VAL A 1 98 ? 2.182 5.657 -21.380 1.00 62.28 98 VAL A CA 1
ATOM 765 C C . VAL A 1 98 ? 2.237 7.022 -22.101 1.00 62.28 98 VAL A C 1
ATOM 767 O O . VAL A 1 98 ? 1.324 7.832 -21.998 1.00 62.28 98 VAL A O 1
ATOM 770 N N . ALA A 1 99 ? 3.325 7.320 -22.828 1.00 58.62 99 ALA A N 1
ATOM 771 C CA . ALA A 1 99 ? 3.542 8.577 -23.565 1.00 58.62 99 ALA A CA 1
ATOM 772 C C . ALA A 1 99 ? 3.397 9.873 -22.729 1.00 58.62 99 ALA A C 1
ATOM 774 O O . ALA A 1 99 ? 3.268 10.972 -23.277 1.00 58.62 99 ALA A O 1
ATOM 775 N N . HIS A 1 100 ? 3.480 9.779 -21.399 1.00 62.19 100 HIS A N 1
ATOM 776 C CA . HIS A 1 100 ? 3.460 10.937 -20.515 1.00 62.19 100 HIS A CA 1
ATOM 777 C C . HIS A 1 100 ? 4.851 11.578 -20.435 1.00 62.19 100 HIS A C 1
ATOM 779 O O . HIS A 1 100 ? 5.875 10.907 -20.276 1.00 62.19 100 HIS A O 1
ATOM 785 N N . LYS A 1 101 ? 4.905 12.915 -20.510 1.00 56.47 101 LYS A N 1
ATOM 786 C CA . LYS A 1 101 ? 6.140 13.662 -20.238 1.00 56.47 101 LYS A CA 1
ATOM 787 C C . LYS A 1 101 ? 6.479 13.531 -18.755 1.00 56.47 101 LYS A C 1
ATOM 789 O O . LYS A 1 101 ? 5.878 14.205 -17.928 1.00 56.47 101 LYS A O 1
ATOM 794 N N . VAL A 1 102 ? 7.463 12.691 -18.444 1.00 56.81 102 VAL A N 1
ATOM 795 C CA . VAL A 1 102 ? 8.020 12.541 -17.095 1.00 56.81 102 VAL A CA 1
ATOM 796 C C . VAL A 1 102 ? 8.534 13.895 -16.606 1.00 56.81 102 VAL A C 1
ATOM 798 O O . VAL A 1 102 ? 9.481 14.444 -17.176 1.00 56.81 102 VAL A O 1
ATOM 801 N N . THR A 1 103 ? 7.941 14.435 -15.546 1.00 60.56 103 THR A N 1
ATOM 802 C CA . THR A 1 103 ? 8.478 15.601 -14.840 1.00 60.56 103 THR A CA 1
ATOM 803 C C . THR A 1 103 ? 9.325 15.158 -13.645 1.00 60.56 103 THR A C 1
ATOM 805 O O . THR A 1 103 ? 9.202 14.042 -13.142 1.00 60.56 103 THR A O 1
ATOM 808 N N . ALA A 1 104 ? 10.187 16.043 -13.133 1.00 56.88 104 ALA A N 1
ATOM 809 C CA . ALA A 1 104 ? 11.017 15.745 -11.959 1.00 56.88 104 ALA A CA 1
ATOM 810 C C . ALA A 1 104 ? 10.198 15.428 -10.687 1.00 56.88 104 ALA A C 1
ATOM 812 O O . ALA A 1 104 ? 10.719 14.811 -9.755 1.00 56.88 104 ALA A O 1
ATOM 813 N N . LEU A 1 105 ? 8.928 15.854 -10.636 1.00 57.38 105 LEU A N 1
ATOM 814 C CA . LEU A 1 105 ? 8.007 15.539 -9.543 1.00 57.38 105 LEU A CA 1
ATOM 815 C C . LEU A 1 105 ? 7.549 14.079 -9.595 1.00 57.38 105 LEU A C 1
ATOM 817 O O . LEU A 1 105 ? 7.472 13.449 -8.538 1.00 57.38 105 LEU A O 1
ATOM 821 N N . ASP A 1 106 ? 7.343 13.541 -10.798 1.00 56.22 106 ASP A N 1
ATOM 822 C CA . ASP A 1 106 ? 6.852 12.178 -11.019 1.00 56.22 106 ASP A CA 1
ATOM 823 C C . ASP A 1 106 ? 7.897 11.140 -10.592 1.00 56.22 106 ASP A C 1
ATOM 825 O O . ASP A 1 106 ? 7.560 10.138 -9.977 1.00 56.22 106 ASP A O 1
ATOM 829 N N . THR A 1 107 ? 9.191 11.426 -10.787 1.00 56.19 107 THR A N 1
ATOM 830 C CA . THR A 1 107 ? 10.318 10.548 -10.401 1.00 56.19 107 THR A CA 1
ATOM 831 C C . THR A 1 107 ? 10.803 10.718 -8.959 1.00 56.19 107 THR A C 1
ATOM 833 O O . THR A 1 107 ? 11.917 10.314 -8.618 1.00 56.19 107 THR A O 1
ATOM 836 N N . SER A 1 108 ? 10.027 11.377 -8.102 1.00 59.62 108 SER A N 1
ATOM 837 C CA . SER A 1 108 ? 10.426 11.665 -6.723 1.00 59.62 108 SER A CA 1
ATOM 838 C C . SER A 1 108 ? 9.518 10.964 -5.718 1.00 59.62 108 SER A C 1
ATOM 840 O O . SER A 1 108 ? 8.352 10.710 -5.999 1.00 59.62 108 SER A O 1
ATOM 842 N N . ASN A 1 109 ? 10.006 10.757 -4.490 1.00 62.44 109 ASN A N 1
ATOM 843 C CA . ASN A 1 109 ? 9.195 10.234 -3.378 1.00 62.44 109 ASN A CA 1
ATOM 844 C C . ASN A 1 109 ? 7.922 11.071 -3.110 1.00 62.44 109 ASN A C 1
ATOM 846 O O . ASN A 1 109 ? 7.016 10.613 -2.419 1.00 62.44 109 ASN A O 1
ATOM 850 N N . ARG A 1 110 ? 7.826 12.294 -3.660 1.00 73.50 110 ARG A N 1
ATOM 851 C CA . ARG A 1 110 ? 6.623 13.130 -3.568 1.00 73.50 110 ARG A CA 1
ATOM 852 C C . ARG A 1 110 ? 5.436 12.564 -4.346 1.00 73.50 110 ARG A C 1
ATOM 854 O O . ARG A 1 110 ? 4.310 12.832 -3.943 1.00 73.50 110 ARG A O 1
ATOM 861 N N . PHE A 1 111 ? 5.671 11.793 -5.411 1.00 81.38 111 PHE A N 1
ATOM 862 C CA . PHE A 1 111 ? 4.605 11.127 -6.163 1.00 81.38 111 PHE A CA 1
ATOM 863 C C . PHE A 1 111 ? 3.818 10.159 -5.272 1.00 81.38 111 PHE A C 1
ATOM 865 O O . PHE A 1 111 ? 2.594 10.224 -5.209 1.00 81.38 111 PHE A O 1
ATOM 872 N N . LEU A 1 112 ? 4.512 9.302 -4.523 1.00 87.75 112 LEU A N 1
ATOM 873 C CA . LEU A 1 112 ? 3.837 8.375 -3.620 1.00 87.75 112 LEU A CA 1
ATOM 874 C C . LEU A 1 112 ? 3.195 9.118 -2.443 1.00 87.75 112 LEU A C 1
ATOM 876 O O . LEU A 1 112 ? 2.063 8.821 -2.074 1.00 87.75 112 LEU A O 1
ATOM 880 N N . ALA A 1 113 ? 3.874 10.137 -1.905 1.00 89.94 113 ALA A N 1
ATOM 881 C CA . ALA A 1 113 ? 3.351 10.921 -0.791 1.00 89.94 113 ALA A CA 1
ATOM 882 C C . ALA A 1 113 ? 1.994 11.577 -1.108 1.00 89.94 113 ALA A C 1
ATOM 884 O O . ALA A 1 113 ? 1.099 11.508 -0.273 1.00 89.94 113 ALA A O 1
ATOM 885 N N . ARG A 1 114 ? 1.801 12.145 -2.313 1.00 91.94 114 ARG A N 1
ATOM 886 C CA . ARG A 1 114 ? 0.507 12.747 -2.703 1.00 91.94 114 ARG A CA 1
ATOM 887 C C . ARG A 1 114 ? -0.623 11.715 -2.786 1.00 91.94 114 ARG A C 1
ATOM 889 O O . ARG A 1 114 ? -1.750 12.023 -2.413 1.00 91.94 114 ARG A O 1
ATOM 896 N N . VAL A 1 115 ? -0.326 10.496 -3.244 1.00 94.56 115 VAL A N 1
ATOM 897 C CA . VAL A 1 115 ? -1.295 9.388 -3.297 1.00 94.56 115 VAL A CA 1
ATOM 898 C C . VAL A 1 115 ? -1.650 8.946 -1.876 1.00 94.56 115 VAL A C 1
ATOM 900 O O . VAL A 1 115 ? -2.827 8.850 -1.534 1.00 94.56 115 VAL A O 1
ATOM 903 N N . GLN A 1 116 ? -0.636 8.762 -1.025 1.00 95.75 116 GLN A N 1
ATOM 904 C CA . GLN A 1 116 ? -0.806 8.414 0.387 1.00 95.75 116 GLN A CA 1
ATOM 905 C C . GLN A 1 116 ? -1.600 9.471 1.163 1.00 95.75 116 GLN A C 1
ATOM 907 O O . GLN A 1 116 ? -2.409 9.102 2.005 1.00 95.75 116 GLN A O 1
ATOM 912 N N . ASP A 1 117 ? -1.400 10.766 0.895 1.00 96.62 117 ASP A N 1
ATOM 913 C CA . ASP A 1 117 ? -2.136 11.852 1.560 1.00 96.62 117 ASP A CA 1
ATOM 914 C C . ASP A 1 117 ? -3.640 11.780 1.260 1.00 96.62 117 ASP A C 1
ATOM 916 O O . ASP A 1 117 ? -4.461 11.894 2.173 1.00 96.62 117 ASP A O 1
ATOM 920 N N . VAL A 1 118 ? -4.007 11.550 -0.006 1.00 97.88 118 VAL A N 1
ATOM 921 C CA . VAL A 1 118 ? -5.415 11.423 -0.408 1.00 97.88 118 VAL A CA 1
ATOM 922 C C . VAL A 1 118 ? -6.022 10.148 0.168 1.00 97.88 118 VAL A C 1
ATOM 924 O O . VAL A 1 118 ? -7.069 10.222 0.804 1.00 97.88 118 VAL A O 1
ATOM 927 N N . LEU A 1 119 ? -5.353 8.999 0.030 1.00 98.00 119 LEU A N 1
ATOM 928 C CA . LEU A 1 119 ? -5.839 7.741 0.606 1.00 98.00 119 LEU A CA 1
ATOM 929 C C . LEU A 1 119 ? -6.003 7.842 2.122 1.00 98.00 119 LEU A C 1
ATOM 931 O O . LEU A 1 119 ? -7.048 7.478 2.648 1.00 98.00 119 LEU A O 1
ATOM 935 N N . ALA A 1 120 ? -5.023 8.415 2.823 1.00 97.94 120 ALA A N 1
ATOM 936 C CA . ALA A 1 120 ? -5.117 8.633 4.258 1.00 97.94 120 ALA A CA 1
ATOM 937 C C . ALA A 1 120 ? -6.334 9.480 4.630 1.00 97.94 120 ALA A C 1
ATOM 939 O O . ALA A 1 120 ? -6.988 9.173 5.623 1.00 97.94 120 ALA A O 1
ATOM 940 N N . ALA A 1 121 ? -6.664 10.519 3.858 1.00 97.88 121 ALA A N 1
ATOM 941 C CA . ALA A 1 121 ? -7.862 11.322 4.088 1.00 97.88 121 ALA A CA 1
ATOM 942 C C . ALA A 1 121 ? -9.154 10.516 3.854 1.00 97.88 121 ALA A C 1
ATOM 944 O O . ALA A 1 121 ? -10.066 10.599 4.676 1.00 97.88 121 ALA A O 1
ATOM 945 N N . LYS A 1 122 ? -9.198 9.701 2.791 1.00 98.38 122 LYS A N 1
ATOM 946 C CA . LYS A 1 122 ? -10.354 8.882 2.392 1.00 98.38 122 LYS A CA 1
ATOM 947 C C . LYS A 1 122 ? -10.602 7.666 3.294 1.00 98.38 122 LYS A C 1
ATOM 949 O O . LYS A 1 122 ? -11.747 7.245 3.433 1.00 98.38 122 LYS A O 1
ATOM 954 N N . THR A 1 123 ? -9.577 7.109 3.936 1.00 98.69 123 THR A N 1
ATOM 955 C CA . THR A 1 123 ? -9.714 5.951 4.838 1.00 98.69 123 THR A CA 1
ATOM 956 C C . THR A 1 123 ? -10.422 6.327 6.139 1.00 98.69 123 THR A C 1
ATOM 958 O O . THR A 1 123 ? -10.091 7.333 6.767 1.00 98.69 123 THR A O 1
ATOM 961 N N . ARG A 1 124 ? -11.383 5.518 6.597 1.00 98.25 124 ARG A N 1
ATOM 962 C CA . ARG A 1 124 ? -12.063 5.747 7.888 1.00 98.25 124 ARG A CA 1
ATOM 963 C C . ARG A 1 124 ? -11.147 5.453 9.080 1.00 98.25 124 ARG A C 1
ATOM 965 O O . ARG A 1 124 ? -10.208 4.667 8.970 1.00 98.25 124 ARG A O 1
ATOM 972 N N . SER A 1 125 ? -11.436 6.033 10.243 1.00 98.25 125 SER A N 1
ATOM 973 C CA . SER A 1 125 ? -10.772 5.631 11.492 1.00 98.25 125 SER A CA 1
ATOM 974 C C . SER A 1 125 ? -10.991 4.141 11.770 1.00 98.25 125 SER A C 1
ATOM 976 O O . SER A 1 125 ? -12.063 3.598 11.509 1.00 98.25 125 SER A O 1
ATOM 978 N N . GLY A 1 126 ? -9.946 3.462 12.235 1.00 98.12 126 GLY A N 1
ATOM 979 C CA . GLY A 1 126 ? -9.892 2.007 12.372 1.00 98.12 126 GLY A CA 1
ATOM 980 C C . GLY A 1 126 ? -9.606 1.249 11.069 1.00 98.12 126 GLY A C 1
ATOM 981 O O . GLY A 1 126 ? -9.271 0.064 11.145 1.00 98.12 126 GLY A O 1
ATOM 982 N N . GLY A 1 127 ? -9.695 1.909 9.906 1.00 98.31 127 GLY A N 1
ATOM 983 C CA . GLY A 1 127 ? -9.330 1.344 8.607 1.00 98.31 127 GLY A CA 1
ATOM 984 C C . GLY A 1 127 ? -7.836 1.041 8.498 1.00 98.31 127 GLY A C 1
ATOM 985 O O . GLY A 1 127 ? -7.032 1.533 9.293 1.00 98.31 127 GLY A O 1
ATOM 986 N N . LEU A 1 128 ? -7.466 0.204 7.532 1.00 98.56 128 LEU A N 1
ATOM 987 C CA . LEU A 1 128 ? -6.103 -0.313 7.399 1.00 98.56 128 LEU A CA 1
ATOM 988 C C . LEU A 1 128 ? -5.376 0.251 6.175 1.00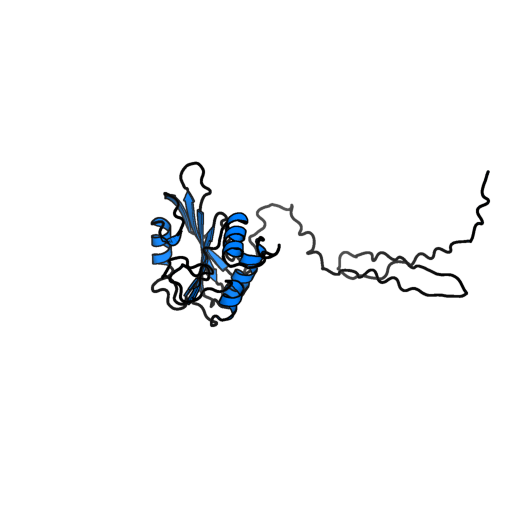 98.56 128 LEU A C 1
ATOM 990 O O . LEU A 1 128 ? -5.990 0.628 5.183 1.00 98.56 128 LEU A O 1
ATOM 994 N N . ALA A 1 129 ? -4.052 0.272 6.225 1.00 98.44 129 ALA A N 1
ATOM 995 C CA . ALA A 1 129 ? -3.209 0.442 5.053 1.00 98.44 129 ALA A CA 1
ATOM 996 C C . ALA A 1 129 ? -2.145 -0.652 5.039 1.00 98.44 129 ALA A C 1
ATOM 998 O O . ALA A 1 129 ? -1.539 -0.937 6.069 1.00 98.44 129 ALA A O 1
ATOM 999 N N . ILE A 1 130 ? -1.929 -1.276 3.883 1.00 98.50 130 ILE A N 1
ATOM 1000 C CA . ILE A 1 130 ? -0.894 -2.293 3.697 1.00 98.50 130 ILE A CA 1
ATOM 1001 C C . ILE A 1 130 ? 0.032 -1.811 2.589 1.00 98.50 130 ILE A C 1
ATOM 1003 O O . ILE A 1 130 ? -0.333 -1.820 1.414 1.00 98.50 130 ILE A O 1
ATOM 1007 N N . SER A 1 131 ? 1.220 -1.360 2.986 1.00 97.56 131 SER A N 1
ATOM 1008 C CA . SER A 1 131 ? 2.221 -0.795 2.081 1.00 97.56 131 SER A CA 1
ATOM 1009 C C . SER A 1 131 ? 3.346 -1.782 1.827 1.00 97.56 131 SER A C 1
ATOM 1011 O O . SER A 1 131 ? 3.874 -2.372 2.771 1.00 97.56 131 SER A O 1
ATOM 1013 N N . LEU A 1 132 ? 3.724 -1.936 0.562 1.00 96.38 132 LEU A N 1
ATOM 1014 C CA . LEU A 1 132 ? 4.827 -2.771 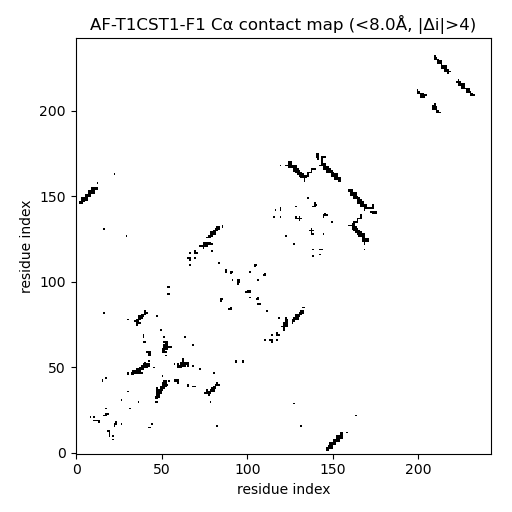0.123 1.00 96.38 132 LEU A CA 1
ATOM 1015 C C . LEU A 1 132 ? 5.908 -1.920 -0.531 1.00 96.38 132 LEU A C 1
ATOM 1017 O O . LEU A 1 132 ? 5.629 -0.949 -1.235 1.00 96.38 132 LEU A O 1
ATOM 1021 N N . GLY A 1 133 ? 7.161 -2.281 -0.280 1.00 93.12 133 GLY A N 1
ATOM 1022 C CA . GLY A 1 133 ? 8.290 -1.616 -0.907 1.00 93.12 133 GLY A CA 1
ATOM 1023 C C . GLY A 1 133 ? 9.643 -2.065 -0.392 1.00 93.12 133 GLY A C 1
ATOM 1024 O O . GLY A 1 133 ? 9.767 -2.822 0.570 1.00 93.12 133 GLY A O 1
ATOM 1025 N N . TRP A 1 134 ? 10.699 -1.554 -1.022 1.00 90.88 134 TRP A N 1
ATOM 1026 C CA . TRP A 1 134 ? 12.074 -1.769 -0.555 1.00 90.88 134 TRP A CA 1
ATOM 1027 C C . TRP A 1 134 ? 12.406 -0.991 0.720 1.00 90.88 134 TRP A C 1
ATOM 1029 O O . TRP A 1 134 ? 13.404 -1.269 1.380 1.00 90.88 134 TRP A O 1
ATOM 1039 N N . THR A 1 135 ? 11.545 -0.049 1.096 1.00 84.38 135 THR A N 1
ATOM 1040 C CA . THR A 1 135 ? 11.601 0.672 2.364 1.00 84.38 135 THR A CA 1
ATOM 1041 C C . THR A 1 135 ? 10.407 0.282 3.222 1.00 84.38 135 THR A C 1
ATOM 1043 O O . THR A 1 135 ? 9.296 0.230 2.704 1.00 84.38 135 THR A O 1
ATOM 1046 N N . GLY A 1 136 ? 10.591 0.130 4.534 1.00 83.19 136 GLY A N 1
ATOM 1047 C CA . GLY A 1 136 ? 9.485 -0.007 5.495 1.00 83.19 136 GLY A CA 1
ATOM 1048 C C . GLY A 1 136 ? 8.684 1.284 5.723 1.00 83.19 136 GLY A C 1
ATOM 1049 O O . GLY A 1 136 ? 8.146 1.484 6.803 1.00 83.19 136 GLY A O 1
ATOM 1050 N N . LEU A 1 137 ? 8.654 2.196 4.749 1.00 81.50 137 LEU A N 1
ATOM 1051 C CA . LEU A 1 137 ? 7.926 3.458 4.839 1.00 81.50 137 LEU A CA 1
ATOM 1052 C C . LEU A 1 137 ? 6.476 3.219 4.397 1.00 81.50 137 LEU A C 1
ATOM 1054 O O . LEU A 1 137 ? 6.196 3.143 3.203 1.00 81.50 137 LEU A O 1
ATOM 1058 N N . GLY A 1 138 ? 5.578 3.069 5.372 1.00 92.00 138 GLY A N 1
ATOM 1059 C CA . GLY A 1 138 ? 4.128 3.052 5.164 1.00 92.00 138 GLY A CA 1
ATOM 1060 C C . GLY A 1 138 ? 3.535 4.457 4.979 1.00 92.00 138 GLY A C 1
ATOM 1061 O O . GLY A 1 138 ? 4.176 5.367 4.444 1.00 92.00 138 GLY A O 1
ATOM 1062 N N . LEU A 1 139 ? 2.299 4.655 5.436 1.00 94.88 139 LEU A N 1
ATOM 1063 C CA . LEU A 1 139 ? 1.642 5.962 5.534 1.00 94.88 139 LEU A CA 1
ATOM 1064 C C . LEU A 1 139 ? 2.177 6.761 6.725 1.00 94.88 139 LEU A C 1
ATOM 1066 O O . LEU A 1 139 ? 2.375 7.976 6.598 1.00 94.88 139 LEU A O 1
ATOM 1070 N N . GLY A 1 140 ? 2.418 6.081 7.845 1.00 93.62 140 GLY A N 1
ATOM 1071 C CA . GLY A 1 140 ? 3.066 6.588 9.043 1.00 93.62 140 GLY A CA 1
ATOM 1072 C C . GLY A 1 140 ? 2.198 7.447 9.965 1.00 93.62 140 GLY A C 1
ATOM 1073 O O . GLY A 1 140 ? 1.109 7.933 9.630 1.00 93.62 140 GLY A O 1
ATOM 1074 N N . ARG A 1 141 ? 2.763 7.720 11.146 1.00 93.38 141 ARG A N 1
ATOM 1075 C CA . ARG A 1 141 ? 2.110 8.453 12.243 1.00 93.38 141 ARG A CA 1
ATOM 1076 C C . ARG A 1 141 ? 1.645 9.858 11.852 1.00 93.38 141 ARG A C 1
ATOM 1078 O O . ARG A 1 141 ? 0.571 10.289 12.263 1.00 93.38 141 ARG A O 1
ATOM 1085 N N . GLY A 1 142 ? 2.376 10.533 10.958 1.00 92.31 142 GLY A N 1
ATOM 1086 C CA . GLY A 1 142 ? 1.995 11.846 10.418 1.00 92.31 142 GLY A CA 1
ATOM 1087 C C . GLY A 1 142 ? 0.662 11.857 9.652 1.00 92.31 142 GLY A C 1
ATOM 1088 O O . GLY A 1 142 ? 0.018 12.900 9.562 1.00 92.31 142 GLY A O 1
ATOM 1089 N N . ARG A 1 143 ? 0.213 10.697 9.151 1.00 95.44 143 ARG A N 1
ATOM 1090 C CA . ARG A 1 143 ? -1.100 10.494 8.513 1.00 95.44 143 ARG A CA 1
ATOM 1091 C C . ARG A 1 143 ? -2.117 9.820 9.432 1.00 95.44 143 ARG A C 1
ATOM 1093 O O . ARG A 1 143 ? -3.188 9.433 8.974 1.00 95.44 143 ARG A O 1
ATOM 1100 N N . ARG A 1 144 ? -1.801 9.729 10.728 1.00 96.69 144 ARG A N 1
ATOM 1101 C CA . ARG A 1 144 ? -2.567 9.019 11.760 1.00 96.69 144 ARG A CA 1
ATOM 1102 C C . ARG A 1 144 ? -2.593 7.506 11.559 1.00 96.69 144 ARG A C 1
ATOM 1104 O O . ARG A 1 144 ? -3.598 6.889 11.868 1.00 96.69 144 ARG A O 1
ATOM 1111 N N . PHE A 1 145 ? -1.523 6.913 11.039 1.00 97.12 145 PHE A N 1
ATOM 1112 C CA . PHE A 1 145 ? -1.403 5.462 10.901 1.00 97.12 145 PHE A CA 1
ATOM 1113 C C . PHE A 1 145 ? -0.412 4.901 11.929 1.00 97.12 145 PHE A C 1
ATOM 1115 O O . PHE A 1 145 ? 0.715 5.386 12.039 1.00 97.12 145 PHE A O 1
ATOM 1122 N N . GLU A 1 146 ? -0.858 3.912 12.703 1.00 95.44 146 GLU A N 1
ATOM 1123 C CA . GLU A 1 146 ? -0.046 3.163 13.667 1.00 95.44 146 GLU A CA 1
ATOM 1124 C C . GLU A 1 146 ? 0.289 1.780 13.123 1.00 95.44 146 GLU A C 1
ATOM 1126 O O . GLU A 1 146 ? -0.592 1.078 12.627 1.00 95.44 146 GLU A O 1
ATOM 1131 N N . GLU A 1 147 ? 1.547 1.368 13.248 1.00 95.38 147 GLU A N 1
ATOM 1132 C CA . GLU A 1 147 ? 2.004 0.051 12.809 1.00 95.38 147 GLU A CA 1
ATOM 1133 C C . GLU A 1 147 ? 1.346 -1.070 13.625 1.00 95.38 147 GLU A C 1
ATOM 1135 O O . GLU A 1 147 ? 1.330 -1.056 14.856 1.00 95.38 147 GLU A O 1
ATOM 1140 N N . VAL A 1 148 ? 0.835 -2.074 12.915 1.00 97.06 148 VAL A N 1
ATOM 1141 C CA . VAL A 1 148 ? 0.208 -3.280 13.470 1.00 97.06 148 VAL A CA 1
ATOM 1142 C C . VAL A 1 148 ? 1.117 -4.489 13.262 1.00 97.06 148 VAL A C 1
ATOM 1144 O O . VAL A 1 148 ? 1.377 -5.251 14.194 1.00 97.06 148 VAL A O 1
ATOM 1147 N N . GLU A 1 149 ? 1.618 -4.671 12.040 1.00 97.56 149 GLU A N 1
ATOM 1148 C CA . GLU A 1 149 ? 2.495 -5.784 11.676 1.00 97.56 149 GLU A CA 1
ATOM 1149 C C . GLU A 1 149 ? 3.491 -5.341 10.601 1.00 97.56 149 GLU A C 1
ATOM 1151 O O . GLU A 1 149 ? 3.127 -4.670 9.639 1.00 97.56 149 GLU A O 1
ATOM 1156 N N . VAL A 1 150 ? 4.746 -5.762 10.744 1.00 97.50 150 VAL A N 1
ATOM 1157 C CA . VAL A 1 150 ? 5.791 -5.603 9.733 1.00 97.50 150 VAL A CA 1
ATOM 1158 C C . VAL A 1 150 ? 6.290 -6.986 9.333 1.00 97.50 150 VAL A C 1
ATOM 1160 O O . VAL A 1 150 ? 6.818 -7.743 10.153 1.00 97.50 150 VAL A O 1
ATOM 1163 N N . LEU A 1 151 ? 6.146 -7.314 8.052 1.00 97.88 151 LEU A N 1
ATOM 1164 C CA . LEU A 1 151 ? 6.692 -8.518 7.441 1.00 97.88 151 LEU A CA 1
ATOM 1165 C C . LEU A 1 151 ? 7.906 -8.148 6.584 1.00 97.88 151 LEU A C 1
ATOM 1167 O O . LEU A 1 151 ? 7.780 -7.510 5.540 1.00 97.88 151 LEU A O 1
ATOM 1171 N N . LEU A 1 152 ? 9.084 -8.591 7.015 1.00 97.56 152 LEU A N 1
ATOM 1172 C CA . LEU A 1 152 ? 10.334 -8.477 6.276 1.00 97.56 152 LEU A CA 1
ATOM 1173 C C . LEU A 1 152 ? 10.540 -9.711 5.389 1.00 97.56 152 LEU A C 1
ATOM 1175 O O . LEU A 1 152 ? 10.763 -10.822 5.882 1.00 97.56 152 LEU A O 1
ATOM 1179 N N . LEU A 1 153 ? 10.514 -9.507 4.077 1.00 97.31 153 LEU A N 1
ATOM 1180 C CA . LEU A 1 153 ? 10.756 -10.532 3.070 1.00 97.31 153 LEU A CA 1
ATOM 1181 C C . LEU A 1 153 ? 12.200 -10.436 2.581 1.00 97.31 153 LEU A C 1
ATOM 1183 O O . LEU A 1 153 ? 12.589 -9.498 1.886 1.00 97.31 153 LEU A O 1
ATOM 1187 N N . VAL A 1 154 ? 13.008 -11.423 2.957 1.00 96.38 154 VAL A N 1
ATOM 1188 C CA . VAL A 1 154 ? 14.400 -11.524 2.518 1.00 96.38 154 VAL A CA 1
ATOM 1189 C C . VAL A 1 154 ? 14.475 -12.435 1.303 1.00 96.38 154 VAL A C 1
ATOM 1191 O O . VAL A 1 154 ? 14.091 -13.606 1.356 1.00 96.38 154 VAL A O 1
ATOM 1194 N N . HIS A 1 155 ? 14.995 -11.890 0.213 1.00 93.56 155 HIS A N 1
ATOM 1195 C CA . HIS A 1 155 ? 15.136 -12.601 -1.047 1.00 93.56 155 HIS A CA 1
ATOM 1196 C C . HIS A 1 155 ? 16.518 -13.258 -1.189 1.00 93.56 155 HIS A C 1
ATOM 1198 O O . HIS A 1 155 ? 17.350 -13.215 -0.279 1.00 93.56 155 HIS A O 1
ATOM 1204 N N . GLY A 1 156 ? 16.741 -13.948 -2.310 1.00 87.62 156 GLY A N 1
ATOM 1205 C CA . GLY A 1 156 ? 18.053 -14.496 -2.656 1.00 87.62 156 GLY A CA 1
ATOM 1206 C C . GLY A 1 156 ? 19.114 -13.407 -2.897 1.00 87.62 156 GLY A C 1
ATOM 1207 O O . GLY A 1 156 ? 18.790 -12.217 -2.908 1.00 87.62 156 GLY A O 1
ATOM 1208 N N . PRO A 1 157 ? 20.385 -13.799 -3.103 1.00 86.81 157 PRO A N 1
ATOM 1209 C CA . PRO A 1 157 ? 21.468 -12.864 -3.411 1.00 86.81 157 PRO A CA 1
ATOM 1210 C C . PRO A 1 157 ? 21.119 -11.937 -4.586 1.00 86.81 157 PRO A C 1
ATOM 1212 O O . PRO A 1 157 ? 20.497 -12.376 -5.549 1.00 86.81 157 PRO A O 1
ATOM 1215 N N . GLY A 1 158 ? 21.531 -10.668 -4.516 1.00 83.75 158 GLY A N 1
ATOM 1216 C CA . GLY A 1 158 ? 21.318 -9.690 -5.595 1.00 83.75 158 GLY A CA 1
ATOM 1217 C C . GLY A 1 158 ? 19.949 -8.998 -5.608 1.00 83.75 158 GLY A C 1
ATOM 1218 O O . GLY A 1 158 ? 19.689 -8.204 -6.508 1.00 83.75 158 GLY A O 1
ATOM 1219 N N . HIS A 1 159 ? 19.090 -9.246 -4.613 1.00 85.88 159 HIS A N 1
ATOM 1220 C CA . HIS A 1 159 ? 17.774 -8.614 -4.494 1.00 85.88 159 HIS A CA 1
ATOM 1221 C C . HIS A 1 159 ? 17.644 -7.802 -3.198 1.00 85.88 159 HIS A C 1
ATOM 1223 O O . HIS A 1 159 ? 18.031 -8.265 -2.124 1.00 85.88 159 HIS A O 1
ATOM 1229 N N . TYR A 1 160 ? 17.061 -6.602 -3.288 1.00 90.44 160 TYR A N 1
ATOM 1230 C CA . TYR A 1 160 ? 16.628 -5.843 -2.110 1.00 90.44 160 TYR A CA 1
ATOM 1231 C C . TYR A 1 160 ? 15.543 -6.601 -1.362 1.00 90.44 160 TYR A C 1
ATOM 1233 O O . TYR A 1 160 ? 14.726 -7.253 -2.000 1.00 90.44 160 TYR A O 1
ATOM 1241 N N . ALA A 1 161 ? 15.505 -6.485 -0.035 1.00 92.44 161 ALA A N 1
ATOM 1242 C CA . ALA A 1 161 ? 14.393 -7.000 0.753 1.00 92.44 161 ALA A CA 1
ATOM 1243 C C . ALA A 1 161 ? 13.100 -6.230 0.443 1.00 92.44 161 ALA A C 1
ATOM 1245 O O . ALA A 1 161 ? 13.129 -5.018 0.222 1.00 92.44 161 ALA A O 1
ATOM 1246 N N . THR A 1 162 ? 11.970 -6.929 0.492 1.00 95.25 162 THR A N 1
ATOM 1247 C CA . THR A 1 162 ? 10.645 -6.302 0.445 1.00 95.25 162 THR A CA 1
ATOM 1248 C C . THR A 1 162 ? 10.106 -6.199 1.866 1.00 95.25 162 THR A C 1
ATOM 1250 O O . THR A 1 162 ? 10.248 -7.125 2.662 1.00 95.25 162 THR A O 1
ATOM 1253 N N . HIS A 1 163 ? 9.500 -5.072 2.203 1.00 96.25 163 HIS A N 1
ATOM 1254 C CA . HIS A 1 163 ? 8.819 -4.848 3.470 1.00 96.25 163 HIS A CA 1
ATOM 1255 C C . HIS A 1 163 ? 7.332 -4.760 3.172 1.00 96.25 163 HIS A C 1
ATOM 1257 O O . HIS A 1 163 ? 6.952 -4.024 2.267 1.00 96.25 163 HIS A O 1
ATOM 1263 N N . ALA A 1 164 ? 6.511 -5.489 3.919 1.00 97.75 164 ALA A N 1
ATOM 1264 C CA . ALA A 1 164 ? 5.072 -5.282 3.945 1.00 97.75 164 ALA A CA 1
ATOM 1265 C C . ALA A 1 164 ? 4.691 -4.750 5.328 1.00 97.75 164 ALA A C 1
ATOM 1267 O O . ALA A 1 164 ? 4.900 -5.425 6.338 1.00 97.75 164 ALA A O 1
ATOM 1268 N N . VAL A 1 165 ? 4.186 -3.522 5.366 1.00 98.00 165 VAL A N 1
ATOM 1269 C CA . VAL A 1 165 ? 3.852 -2.795 6.592 1.00 98.00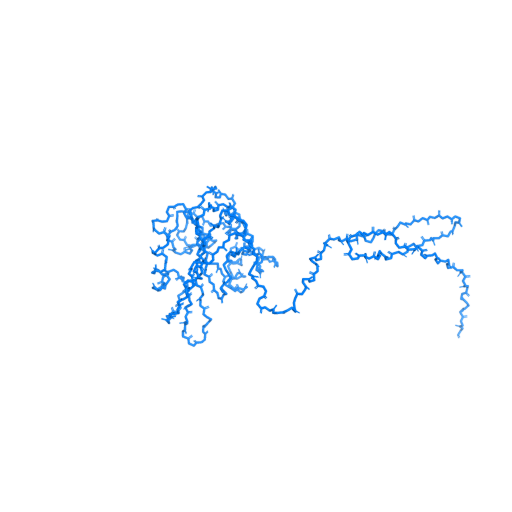 165 VAL A CA 1
ATOM 1270 C C . VAL A 1 165 ? 2.341 -2.640 6.651 1.00 98.00 165 VAL A C 1
ATOM 1272 O O . VAL A 1 165 ? 1.741 -2.045 5.758 1.00 98.00 165 VAL A O 1
ATOM 1275 N N . VAL A 1 166 ? 1.736 -3.210 7.689 1.00 98.50 166 VAL A N 1
ATOM 1276 C CA . VAL A 1 166 ? 0.311 -3.092 7.993 1.00 98.50 166 VAL A CA 1
ATOM 1277 C C . VAL A 1 166 ? 0.148 -2.018 9.050 1.00 98.50 166 VAL A C 1
ATOM 1279 O O . VAL A 1 166 ? 0.718 -2.126 10.135 1.00 98.50 166 VAL A O 1
ATOM 1282 N N . GLU A 1 167 ? -0.662 -1.012 8.755 1.00 98.25 167 GLU A N 1
ATOM 1283 C CA . GLU A 1 167 ? -0.952 0.087 9.665 1.00 98.25 167 GLU A CA 1
ATOM 1284 C C . GLU A 1 167 ? -2.455 0.275 9.839 1.00 98.25 167 GLU A C 1
ATOM 1286 O O . GLU A 1 167 ? -3.242 0.013 8.928 1.00 98.25 167 GLU A O 1
ATOM 1291 N N . ARG A 1 168 ? -2.858 0.780 11.004 1.00 98.19 168 ARG A N 1
ATOM 1292 C CA . ARG A 1 168 ? -4.241 1.124 11.325 1.00 98.19 168 ARG A CA 1
ATOM 1293 C C . ARG A 1 168 ? -4.387 2.623 11.504 1.00 98.19 168 ARG A C 1
ATOM 1295 O O . ARG A 1 168 ? -3.606 3.244 12.219 1.00 98.19 168 ARG A O 1
ATOM 1302 N N . LYS A 1 169 ? -5.423 3.194 10.896 1.00 98.25 169 LYS A N 1
ATOM 1303 C CA . LYS A 1 169 ? -5.748 4.605 11.062 1.00 98.25 169 LYS A CA 1
ATOM 1304 C C . LYS A 1 169 ? -6.319 4.861 12.457 1.00 98.25 169 LYS A C 1
ATOM 1306 O O . LYS A 1 169 ? -7.369 4.319 12.801 1.00 98.25 169 LYS A O 1
ATOM 1311 N N . ALA A 1 170 ? -5.673 5.716 13.231 1.00 97.00 170 ALA A N 1
ATOM 1312 C CA . ALA A 1 170 ? -6.174 6.213 14.500 1.00 97.00 170 ALA A CA 1
ATOM 1313 C C . ALA A 1 170 ? -7.326 7.216 14.295 1.00 97.00 170 ALA A C 1
ATOM 1315 O O . ALA A 1 170 ? -7.451 7.891 13.267 1.00 97.00 170 ALA A O 1
ATOM 1316 N N . ASP A 1 171 ? -8.194 7.318 15.294 1.00 95.44 171 ASP A N 1
ATOM 1317 C CA . ASP A 1 171 ? -9.204 8.374 15.423 1.00 95.44 171 ASP A CA 1
ATOM 1318 C C . ASP A 1 171 ? -8.615 9.697 15.941 1.00 95.44 171 ASP A C 1
ATOM 1320 O O . ASP A 1 171 ? -9.156 10.772 15.677 1.00 95.44 171 ASP A O 1
ATOM 1324 N N . HIS A 1 172 ? -7.453 9.635 16.584 1.00 92.56 172 HIS A N 1
ATOM 1325 C CA . HIS A 1 172 ? -6.729 10.766 17.146 1.00 92.56 172 HIS A CA 1
ATOM 1326 C C . HIS A 1 172 ? -5.443 11.087 16.366 1.00 92.56 172 HIS A C 1
ATOM 1328 O O . HIS A 1 172 ? -5.004 10.358 15.474 1.00 92.56 172 HIS A O 1
ATOM 1334 N N . VAL A 1 173 ? -4.854 12.248 16.665 1.00 91.69 173 VAL A N 1
ATOM 1335 C CA . VAL A 1 173 ? -3.528 12.614 16.151 1.00 91.69 173 VAL A CA 1
ATOM 1336 C C . VAL A 1 173 ? -2.478 11.812 16.905 1.00 91.69 173 VAL A C 1
ATOM 1338 O O . VAL A 1 173 ? -2.506 11.756 18.129 1.00 91.69 173 VAL A O 1
ATOM 1341 N N . LEU A 1 174 ? -1.540 11.233 16.165 1.00 88.62 174 LEU A N 1
ATOM 1342 C CA . LEU A 1 174 ? -0.425 10.490 16.727 1.00 88.62 174 LEU A CA 1
ATOM 1343 C C . LEU A 1 174 ? 0.757 11.430 16.923 1.00 88.62 174 LEU A C 1
ATOM 1345 O O . LEU A 1 174 ? 1.152 12.138 15.994 1.00 88.62 174 LEU A O 1
ATOM 1349 N N . GLU A 1 175 ? 1.331 11.425 18.120 1.00 85.81 175 GLU A N 1
ATOM 1350 C CA . GLU A 1 175 ? 2.624 12.068 18.357 1.00 85.81 175 GLU A CA 1
ATOM 1351 C C . GLU A 1 175 ? 3.707 11.368 17.533 1.00 85.81 175 GLU A C 1
ATOM 1353 O O . GLU A 1 175 ? 3.584 10.176 17.253 1.00 85.81 175 GLU A O 1
ATOM 1358 N N . ASP A 1 176 ? 4.762 12.080 17.136 1.00 78.69 176 ASP A N 1
ATOM 1359 C CA . ASP A 1 176 ? 5.921 11.449 16.493 1.00 78.69 176 ASP A CA 1
ATOM 1360 C C . ASP A 1 176 ? 6.521 10.370 17.418 1.00 78.69 176 ASP A C 1
ATOM 1362 O O . ASP A 1 176 ? 6.314 10.400 18.633 1.00 78.69 176 ASP A O 1
ATOM 1366 N N . TYR A 1 177 ? 7.268 9.411 16.856 1.00 76.94 177 TYR A N 1
ATOM 1367 C CA . TYR A 1 177 ? 8.039 8.486 17.692 1.00 76.94 177 TYR A CA 1
ATOM 1368 C C . TYR A 1 177 ? 8.934 9.294 18.644 1.00 76.94 177 TYR A C 1
ATOM 1370 O O . TYR A 1 177 ? 9.484 10.321 18.218 1.00 76.94 177 TYR A O 1
ATOM 1378 N N . PRO A 1 178 ? 9.072 8.868 19.914 1.00 70.75 178 PRO A N 1
ATOM 1379 C CA . PRO A 1 178 ? 10.009 9.509 20.822 1.00 70.75 178 PRO A CA 1
ATOM 1380 C C . PRO A 1 178 ? 11.391 9.543 20.165 1.00 70.75 178 PRO A C 1
ATOM 1382 O O . PRO A 1 178 ? 11.783 8.605 19.468 1.00 70.75 178 PRO A O 1
ATOM 1385 N N . ASP A 1 179 ? 12.101 10.658 20.329 1.00 63.81 179 ASP A N 1
ATOM 1386 C CA . ASP A 1 179 ? 13.458 10.797 19.804 1.00 63.81 179 ASP A CA 1
ATOM 1387 C C . ASP A 1 179 ? 14.369 9.865 20.619 1.00 63.81 179 ASP A C 1
ATOM 1389 O O . ASP A 1 179 ? 14.892 10.244 21.664 1.00 63.81 179 ASP A O 1
ATOM 1393 N N . GLU A 1 180 ? 14.505 8.611 20.176 1.00 62.47 180 GLU A N 1
ATOM 1394 C CA . GLU A 1 180 ? 15.450 7.639 20.752 1.00 62.47 180 GLU A CA 1
ATOM 1395 C C . GLU A 1 180 ? 16.904 8.085 20.516 1.00 62.47 180 GLU A C 1
ATOM 1397 O O . GLU A 1 180 ? 17.838 7.600 21.160 1.00 62.47 180 GLU A O 1
ATOM 1402 N N . ALA A 1 181 ? 17.118 9.056 19.617 1.00 55.75 181 ALA A N 1
ATOM 1403 C CA . ALA A 1 181 ? 18.335 9.837 19.632 1.00 55.75 181 ALA A CA 1
ATOM 1404 C C . ALA A 1 181 ? 18.255 10.798 20.827 1.00 55.75 181 ALA A C 1
ATOM 1406 O O . ALA A 1 181 ? 17.631 11.858 20.765 1.00 55.75 181 ALA A O 1
ATOM 1407 N N . GLY A 1 182 ? 18.926 10.439 21.927 1.00 51.22 182 GLY A N 1
ATOM 1408 C CA . GLY A 1 182 ? 19.217 11.369 23.024 1.00 51.22 182 GLY A CA 1
ATOM 1409 C C . GLY A 1 182 ? 19.683 12.741 22.498 1.00 51.22 182 GLY A C 1
ATOM 1410 O O . GLY A 1 182 ? 20.118 12.839 21.354 1.00 51.22 182 GLY A O 1
ATOM 1411 N N . PRO A 1 183 ? 19.608 13.816 23.302 1.00 48.94 183 PRO A N 1
ATOM 1412 C CA . PRO A 1 183 ? 19.440 15.214 22.877 1.00 48.94 183 PRO A CA 1
ATOM 1413 C C . PRO A 1 183 ? 20.428 15.691 21.796 1.00 48.94 183 PRO A C 1
ATOM 1415 O O . PRO A 1 183 ? 21.387 16.409 22.067 1.00 48.94 183 PRO A O 1
ATOM 1418 N N . ALA A 1 184 ? 20.165 15.334 20.543 1.00 51.25 184 ALA A N 1
ATOM 1419 C CA . ALA A 1 184 ? 21.022 15.637 19.404 1.00 51.25 184 ALA A CA 1
ATOM 1420 C C . ALA A 1 184 ? 20.214 15.760 18.107 1.00 51.25 184 ALA A C 1
ATOM 1422 O O . ALA A 1 184 ? 20.741 15.602 17.014 1.00 51.25 184 ALA A O 1
ATOM 1423 N N . SER A 1 185 ? 18.939 16.135 18.197 1.00 46.44 185 SER A N 1
ATOM 1424 C CA . SER A 1 185 ? 18.248 16.754 17.072 1.00 46.44 185 SER A CA 1
ATOM 1425 C C . SER A 1 185 ? 17.225 17.773 17.574 1.00 46.44 185 SER A C 1
ATOM 1427 O O . SER A 1 185 ? 16.022 17.692 17.348 1.00 46.44 185 SER A O 1
ATOM 1429 N N . ARG A 1 186 ? 17.697 18.825 18.268 1.00 45.81 186 ARG A N 1
ATOM 1430 C CA . ARG A 1 186 ? 16.882 20.044 18.387 1.00 45.81 186 ARG A CA 1
ATOM 1431 C C . ARG A 1 186 ? 16.527 20.469 16.970 1.00 45.81 186 ARG A C 1
ATOM 1433 O O . ARG A 1 186 ? 17.378 20.978 16.240 1.00 45.81 186 ARG A O 1
ATOM 1440 N N . ARG A 1 187 ? 15.275 20.177 16.608 1.00 45.62 187 ARG A N 1
ATOM 1441 C CA . ARG A 1 187 ? 14.580 20.537 15.380 1.00 45.62 187 ARG A CA 1
ATOM 1442 C C . ARG A 1 187 ? 15.168 21.850 14.888 1.00 45.62 187 ARG A C 1
ATOM 1444 O O . ARG A 1 187 ? 14.953 22.885 15.519 1.00 45.62 187 ARG A O 1
ATOM 1451 N N . ARG A 1 188 ? 15.911 21.833 13.773 1.00 41.94 188 ARG A N 1
ATOM 1452 C CA . ARG A 1 188 ? 16.083 23.079 13.021 1.00 41.94 188 ARG A CA 1
ATOM 1453 C C . ARG A 1 188 ? 14.654 23.564 12.793 1.00 41.94 188 ARG A C 1
ATOM 1455 O O . ARG A 1 188 ? 13.876 22.782 12.239 1.00 41.94 188 ARG A O 1
ATOM 1462 N N . PRO A 1 189 ? 14.263 24.753 13.286 1.00 41.06 189 PRO A N 1
ATOM 1463 C CA . PRO A 1 189 ? 12.906 25.228 13.102 1.00 41.06 189 PRO A CA 1
ATOM 1464 C C . PRO A 1 189 ? 12.590 25.086 11.622 1.00 41.06 189 PRO A C 1
ATOM 1466 O O . PRO A 1 189 ? 13.400 25.501 10.777 1.00 41.06 189 PRO A O 1
ATOM 1469 N N . ARG A 1 190 ? 11.472 24.392 11.340 1.00 43.50 190 ARG A N 1
ATOM 1470 C CA . ARG A 1 190 ? 10.910 24.239 9.997 1.00 43.50 190 ARG A CA 1
ATOM 1471 C C . ARG A 1 190 ? 11.116 25.581 9.336 1.00 43.50 190 ARG A C 1
ATOM 1473 O O . ARG A 1 190 ? 10.642 26.576 9.880 1.00 43.50 190 ARG A O 1
ATOM 1480 N N . HIS A 1 191 ? 11.929 25.616 8.281 1.00 39.97 191 HIS A N 1
ATOM 1481 C CA . HIS A 1 191 ? 12.175 26.840 7.544 1.00 39.97 191 HIS A CA 1
ATOM 1482 C C . HIS A 1 191 ? 10.804 27.390 7.192 1.00 39.97 191 HIS A C 1
ATOM 1484 O O . HIS A 1 191 ? 10.116 26.853 6.325 1.00 39.97 191 HIS A O 1
ATOM 1490 N N . CYS A 1 192 ? 10.383 28.402 7.953 1.00 35.34 192 CYS A N 1
ATOM 1491 C CA . CYS A 1 192 ? 9.250 29.217 7.620 1.00 35.34 192 CYS A CA 1
ATOM 1492 C C . CYS A 1 192 ? 9.619 29.723 6.241 1.00 35.34 192 CYS A C 1
ATOM 1494 O O . CYS A 1 192 ? 10.606 30.443 6.070 1.00 35.34 192 CYS A O 1
ATOM 1496 N N . CYS A 1 193 ? 8.907 29.215 5.245 1.00 36.53 193 CYS A N 1
ATOM 1497 C CA . CYS A 1 193 ? 9.039 29.615 3.867 1.00 36.53 193 CYS A CA 1
ATOM 1498 C C . CYS A 1 193 ? 8.466 31.033 3.747 1.00 36.53 193 CYS A C 1
ATOM 1500 O O . CYS A 1 193 ? 7.533 31.283 3.002 1.00 36.53 193 CYS A O 1
ATOM 1502 N N . ALA A 1 194 ? 9.020 31.987 4.491 1.00 39.22 194 ALA A N 1
ATOM 1503 C CA . ALA A 1 194 ? 9.019 33.368 4.090 1.00 39.22 194 ALA A CA 1
ATOM 1504 C C . ALA A 1 194 ? 10.144 33.465 3.062 1.00 39.22 194 ALA A C 1
ATOM 1506 O O . ALA A 1 194 ? 11.292 33.784 3.376 1.00 39.22 194 ALA A O 1
ATOM 1507 N N . ARG A 1 195 ? 9.817 33.158 1.800 1.00 37.78 195 ARG A N 1
ATOM 1508 C CA . ARG A 1 195 ? 10.510 33.805 0.688 1.00 37.78 195 ARG A CA 1
ATOM 1509 C C . ARG A 1 195 ? 10.351 35.302 0.934 1.00 37.78 195 ARG A C 1
ATOM 1511 O O . ARG A 1 195 ? 9.349 35.889 0.543 1.00 37.78 195 ARG A O 1
ATOM 1518 N N . ALA A 1 196 ? 11.312 35.912 1.621 1.00 39.25 196 ALA A N 1
ATOM 1519 C CA . ALA A 1 196 ? 11.466 37.349 1.609 1.00 39.25 196 ALA A CA 1
ATOM 1520 C C . ALA A 1 196 ? 11.762 37.701 0.152 1.00 39.25 196 ALA A C 1
ATOM 1522 O O . ALA A 1 196 ? 12.885 37.537 -0.332 1.00 39.25 196 ALA A O 1
ATOM 1523 N N . SER A 1 197 ? 10.722 38.086 -0.588 1.00 41.03 197 SER A N 1
ATOM 1524 C CA . SER A 1 197 ? 10.897 38.710 -1.884 1.00 41.03 197 SER A CA 1
ATOM 1525 C C . SER A 1 197 ? 11.847 39.877 -1.660 1.00 41.03 197 SER A C 1
ATOM 1527 O O . SER A 1 197 ? 11.540 40.776 -0.875 1.00 41.03 197 SER A O 1
ATOM 1529 N N . ARG A 1 198 ? 13.011 39.853 -2.309 1.00 42.03 198 ARG A N 1
ATOM 1530 C CA . ARG A 1 198 ? 13.900 41.010 -2.384 1.00 42.03 198 ARG A CA 1
ATOM 1531 C C . ARG A 1 198 ? 13.170 42.094 -3.178 1.00 42.03 198 ARG A C 1
ATOM 1533 O O . ARG A 1 198 ? 13.357 42.209 -4.381 1.00 42.03 198 ARG A O 1
ATOM 1540 N N . ARG A 1 199 ? 12.286 42.848 -2.533 1.00 41.50 199 ARG A N 1
ATOM 1541 C CA . ARG A 1 199 ? 11.766 44.103 -3.070 1.00 41.50 199 ARG A CA 1
ATOM 1542 C C . ARG A 1 199 ? 12.475 45.211 -2.310 1.00 41.50 199 ARG A C 1
ATOM 1544 O O . ARG A 1 199 ? 12.067 45.581 -1.216 1.00 41.50 199 ARG A O 1
ATOM 1551 N N . GLY A 1 200 ? 13.597 45.665 -2.862 1.00 41.16 200 GLY A N 1
ATOM 1552 C CA . GLY A 1 200 ? 14.160 46.952 -2.472 1.00 41.16 200 GLY A CA 1
ATOM 1553 C C . GLY A 1 200 ? 13.177 48.037 -2.899 1.00 41.16 200 GLY A C 1
ATOM 1554 O O . GLY A 1 200 ? 12.733 48.040 -4.045 1.00 41.16 200 GLY A O 1
ATOM 1555 N N . VAL A 1 201 ? 12.798 48.918 -1.979 1.00 46.56 201 VAL A N 1
ATOM 1556 C CA . VAL A 1 201 ? 12.045 50.126 -2.322 1.00 46.56 201 VAL A CA 1
ATOM 1557 C C . VAL A 1 201 ? 13.059 51.150 -2.820 1.00 46.56 201 VAL A C 1
ATOM 1559 O O . VAL A 1 201 ? 13.961 51.535 -2.077 1.00 46.56 201 VAL A O 1
ATOM 1562 N N . LEU A 1 202 ? 12.941 51.550 -4.086 1.00 38.47 202 LEU A N 1
ATOM 1563 C CA . LEU A 1 202 ? 13.707 52.657 -4.652 1.00 38.47 202 LEU A CA 1
ATOM 1564 C C . LEU A 1 202 ? 13.023 53.964 -4.230 1.00 38.47 202 LEU A C 1
ATOM 1566 O O . LEU A 1 202 ? 11.906 54.241 -4.660 1.00 38.47 202 LEU A O 1
ATOM 1570 N N . GLY A 1 203 ? 13.676 54.754 -3.381 1.00 43.47 203 GLY A N 1
ATOM 1571 C CA . GLY A 1 203 ? 13.267 56.125 -3.081 1.00 43.47 203 GLY A CA 1
ATOM 1572 C C . GLY A 1 203 ? 14.271 57.112 -3.668 1.00 43.47 203 GLY A C 1
ATOM 1573 O O . GLY A 1 203 ? 15.479 56.930 -3.509 1.00 43.47 203 GLY A O 1
ATOM 1574 N N . VAL A 1 204 ? 13.783 58.156 -4.340 1.00 40.03 204 VAL A N 1
ATOM 1575 C CA . VAL A 1 204 ? 14.601 59.276 -4.825 1.00 40.03 204 VAL A CA 1
ATOM 1576 C C . VAL A 1 204 ? 14.339 60.474 -3.922 1.00 40.03 204 VAL A C 1
ATOM 1578 O O . VAL A 1 204 ? 13.215 60.963 -3.849 1.00 40.03 204 VAL A O 1
ATOM 1581 N N . ALA A 1 205 ? 15.376 60.972 -3.254 1.00 41.06 205 ALA A N 1
ATOM 1582 C CA . ALA A 1 205 ? 15.331 62.259 -2.570 1.00 41.06 205 ALA A CA 1
ATOM 1583 C C . ALA A 1 205 ? 16.504 63.115 -3.059 1.00 41.06 205 ALA A C 1
ATOM 1585 O O . ALA A 1 205 ? 17.660 62.701 -2.980 1.00 41.06 205 ALA A O 1
ATOM 1586 N N . ARG A 1 206 ? 16.194 64.307 -3.590 1.00 46.12 206 ARG A N 1
ATOM 1587 C CA . ARG A 1 206 ? 17.165 65.330 -4.032 1.00 46.12 206 ARG A CA 1
ATOM 1588 C C . ARG A 1 206 ? 18.265 64.804 -4.973 1.00 46.12 206 ARG A C 1
ATOM 1590 O O . ARG A 1 206 ? 19.448 65.046 -4.757 1.00 46.12 206 ARG A O 1
ATOM 1597 N N . GLY A 1 207 ? 17.870 64.073 -6.018 1.00 46.03 207 GLY A N 1
ATOM 1598 C CA . GLY A 1 207 ? 18.769 63.687 -7.115 1.00 46.03 207 GLY A CA 1
ATOM 1599 C C . GLY 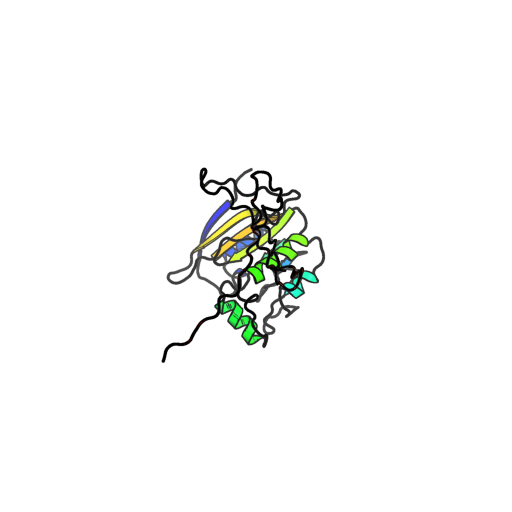A 1 207 ? 19.805 62.605 -6.785 1.00 46.03 207 GLY A C 1
ATOM 1600 O O . GLY A 1 207 ? 20.732 62.404 -7.564 1.00 46.03 207 GLY A O 1
ATOM 1601 N N . ARG A 1 208 ? 19.669 61.888 -5.660 1.00 41.19 208 ARG A N 1
ATOM 1602 C CA . ARG A 1 208 ? 20.514 60.729 -5.328 1.00 41.19 208 ARG A CA 1
ATOM 1603 C C . ARG A 1 208 ? 19.665 59.484 -5.083 1.00 41.19 208 ARG A C 1
ATOM 1605 O O . ARG A 1 208 ? 18.651 59.540 -4.388 1.00 41.19 208 ARG A O 1
ATOM 1612 N N . ILE A 1 209 ? 20.093 58.363 -5.666 1.00 44.03 209 ILE A N 1
ATOM 1613 C CA . ILE A 1 209 ? 19.505 57.037 -5.444 1.00 44.03 209 ILE A CA 1
ATOM 1614 C C . ILE A 1 209 ? 19.974 56.543 -4.074 1.00 44.03 209 ILE A C 1
ATOM 1616 O O . ILE A 1 209 ? 21.176 56.447 -3.832 1.00 44.03 209 ILE A O 1
ATOM 1620 N N . VAL A 1 210 ? 19.033 56.217 -3.188 1.00 43.22 210 VAL A N 1
ATOM 1621 C CA . VAL A 1 210 ? 19.328 55.610 -1.885 1.00 43.22 210 VAL A CA 1
ATOM 1622 C C . VAL A 1 210 ? 18.838 54.165 -1.905 1.00 43.22 210 VAL A C 1
ATOM 1624 O O . VAL A 1 210 ? 17.657 53.909 -2.130 1.00 43.22 210 VAL A O 1
ATOM 1627 N N . VAL A 1 211 ? 19.744 53.213 -1.671 1.00 44.97 211 VAL A N 1
ATOM 1628 C CA . VAL A 1 211 ? 19.411 51.786 -1.555 1.00 44.97 211 VAL A CA 1
ATOM 1629 C C . VAL A 1 211 ? 19.490 51.389 -0.086 1.00 44.97 211 VAL A C 1
ATOM 1631 O O . VAL A 1 211 ? 20.566 51.399 0.506 1.00 44.97 211 VAL A O 1
ATOM 1634 N N . LEU A 1 212 ? 18.351 51.029 0.504 1.00 41.91 212 LEU A N 1
ATOM 1635 C CA . LEU A 1 212 ? 18.279 50.585 1.894 1.00 41.91 212 LEU A CA 1
ATOM 1636 C C . LEU A 1 212 ? 18.431 49.061 1.977 1.00 41.91 212 LEU A C 1
ATOM 1638 O O . LEU A 1 212 ? 17.642 48.320 1.391 1.00 41.91 212 LEU A O 1
ATOM 1642 N N . TRP A 1 213 ? 19.420 48.589 2.742 1.00 42.09 213 TRP A N 1
ATOM 1643 C CA . TRP A 1 213 ? 19.578 47.175 3.098 1.00 42.09 213 TRP A CA 1
ATOM 1644 C C . TRP A 1 213 ? 19.414 47.000 4.607 1.00 42.09 213 TRP A C 1
ATOM 1646 O O . TRP A 1 213 ? 20.211 47.511 5.389 1.00 42.09 213 TRP A O 1
ATOM 1656 N N . GLY A 1 214 ? 18.403 46.237 5.020 1.00 41.38 214 GLY A N 1
ATOM 1657 C CA . GLY A 1 214 ? 18.222 45.814 6.407 1.00 41.38 214 GLY A CA 1
ATOM 1658 C C . GLY A 1 214 ? 18.105 44.295 6.489 1.00 41.38 214 GLY A C 1
ATOM 1659 O O . GLY A 1 214 ? 17.282 43.699 5.797 1.00 41.38 214 GLY A O 1
ATOM 1660 N N . ARG A 1 215 ? 18.915 43.650 7.338 1.00 40.75 215 ARG A N 1
ATOM 1661 C CA . ARG A 1 215 ? 18.677 42.258 7.750 1.00 40.75 215 ARG A CA 1
ATOM 1662 C C . ARG A 1 215 ? 17.780 42.268 8.994 1.00 40.75 215 ARG A C 1
ATOM 1664 O O . ARG A 1 215 ? 18.188 42.865 9.993 1.00 40.75 215 ARG A O 1
ATOM 1671 N N . PRO A 1 216 ? 16.607 41.613 8.994 1.00 44.91 216 PRO A N 1
ATOM 1672 C CA . PRO A 1 216 ? 15.863 41.418 10.232 1.00 44.91 216 PRO A CA 1
ATOM 1673 C C . PRO A 1 216 ? 16.669 40.510 11.174 1.00 44.91 216 PRO A C 1
ATOM 1675 O O . PRO A 1 216 ? 17.215 39.490 10.749 1.00 44.91 216 PRO A O 1
ATOM 1678 N N . ARG A 1 217 ? 16.764 40.882 12.457 1.00 45.06 217 ARG A N 1
ATOM 1679 C CA . ARG A 1 217 ? 17.296 40.001 13.509 1.00 45.06 217 ARG A CA 1
ATOM 1680 C C . ARG A 1 217 ? 16.131 39.274 14.171 1.00 45.06 217 ARG A C 1
ATOM 1682 O O . ARG A 1 217 ? 15.178 39.912 14.610 1.00 45.06 217 ARG A O 1
ATOM 1689 N N . ALA A 1 218 ? 16.216 37.951 14.253 1.00 42.38 218 ALA A N 1
ATOM 1690 C CA . ALA A 1 218 ? 15.252 37.146 14.991 1.00 42.38 218 ALA A CA 1
ATOM 1691 C C . ALA A 1 218 ? 15.584 37.166 16.492 1.00 42.38 218 ALA A C 1
ATOM 1693 O O . ALA A 1 218 ? 16.745 37.000 16.872 1.00 42.38 218 ALA A O 1
ATOM 1694 N N . ARG A 1 219 ? 14.568 37.358 17.341 1.00 42.62 219 ARG A N 1
ATOM 1695 C CA . ARG A 1 219 ? 14.649 37.086 18.786 1.00 42.62 219 ARG A CA 1
ATOM 1696 C C . ARG A 1 219 ? 14.171 35.655 19.081 1.00 42.62 219 ARG A C 1
ATOM 1698 O O . ARG A 1 219 ? 13.396 35.116 18.290 1.00 42.62 219 ARG A O 1
ATOM 1705 N N . PRO A 1 220 ? 14.573 35.057 20.221 1.00 38.50 220 PRO A N 1
ATOM 1706 C CA . PRO A 1 220 ? 14.214 33.681 20.590 1.00 38.50 220 PRO A CA 1
ATOM 1707 C C . PRO A 1 220 ? 12.700 33.396 20.647 1.00 38.50 220 PRO A C 1
ATOM 1709 O O . PRO A 1 220 ? 12.311 32.241 20.538 1.00 38.50 220 PRO A O 1
ATOM 1712 N N . ASN A 1 221 ? 11.848 34.427 20.718 1.00 42.84 221 ASN A N 1
ATOM 1713 C CA . ASN A 1 221 ? 10.388 34.282 20.803 1.00 42.84 221 ASN A CA 1
ATOM 1714 C C . ASN A 1 221 ? 9.663 34.448 19.448 1.00 42.84 221 ASN A C 1
ATOM 1716 O O . ASN A 1 221 ? 8.452 34.631 19.418 1.00 42.84 221 ASN A O 1
ATOM 1720 N N . GLY A 1 222 ? 10.379 34.438 18.317 1.00 49.00 222 GLY A N 1
ATOM 1721 C CA . GLY A 1 222 ? 9.763 34.387 16.981 1.00 49.00 222 GLY A CA 1
ATOM 1722 C C . GLY A 1 222 ? 9.190 35.700 16.425 1.00 49.00 222 GLY A C 1
ATOM 1723 O O . GLY A 1 222 ? 8.756 35.720 15.278 1.00 49.00 222 GLY A O 1
ATOM 1724 N N . ALA A 1 223 ? 9.234 36.812 17.163 1.00 41.94 223 ALA A N 1
ATOM 1725 C CA . ALA A 1 223 ? 8.867 38.126 16.628 1.00 41.94 223 ALA A CA 1
ATOM 1726 C C . ALA A 1 223 ? 10.014 38.742 15.795 1.00 41.94 223 ALA A C 1
ATOM 1728 O O . ALA A 1 223 ? 11.154 38.840 16.264 1.00 41.94 223 ALA A O 1
ATOM 1729 N N . CYS A 1 224 ? 9.712 39.185 14.569 1.00 37.53 224 CYS A N 1
ATOM 1730 C CA . CYS A 1 224 ? 10.623 39.961 13.723 1.00 37.53 224 CYS A CA 1
ATOM 1731 C C . CYS A 1 224 ? 10.371 41.461 13.918 1.00 37.53 224 CYS A C 1
ATOM 1733 O O . CYS A 1 224 ? 9.248 41.922 13.744 1.00 37.53 224 CYS A O 1
ATOM 1735 N N . VAL A 1 225 ? 11.419 42.231 14.216 1.00 47.44 225 VAL A N 1
ATOM 1736 C CA . VAL A 1 225 ? 11.372 43.703 14.223 1.00 47.44 225 VAL A CA 1
ATOM 1737 C C . VAL A 1 225 ? 12.388 44.224 13.207 1.00 47.44 225 VAL A C 1
ATOM 1739 O O . VAL A 1 225 ? 13.441 43.606 13.013 1.00 47.44 225 VAL A O 1
ATOM 1742 N N . ALA A 1 226 ? 12.070 45.329 12.529 1.00 45.31 226 ALA A N 1
ATOM 1743 C CA . ALA A 1 226 ? 12.966 45.955 11.563 1.00 45.31 226 ALA A CA 1
ATOM 1744 C C . ALA A 1 226 ? 14.308 46.314 12.228 1.00 45.31 226 ALA A C 1
ATOM 1746 O O . ALA A 1 226 ? 14.344 46.948 13.282 1.00 45.31 226 ALA A O 1
ATOM 1747 N N . GLY A 1 227 ? 15.415 45.859 11.633 1.00 46.56 227 GLY A N 1
ATOM 1748 C CA . GLY A 1 227 ? 16.761 46.210 12.085 1.00 46.56 227 GLY A CA 1
ATOM 1749 C C . GLY A 1 227 ? 17.124 47.656 11.718 1.00 46.56 227 GLY A C 1
ATOM 1750 O O . GLY A 1 227 ? 16.485 48.232 10.836 1.00 46.56 227 GLY A O 1
ATOM 1751 N N . PRO A 1 228 ? 18.152 48.243 12.357 1.00 42.34 228 PRO A N 1
ATOM 1752 C CA . PRO A 1 228 ? 18.595 49.597 12.043 1.00 42.34 228 PRO A CA 1
ATOM 1753 C C . PRO A 1 228 ? 19.004 49.700 10.569 1.00 42.34 228 PRO A C 1
ATOM 1755 O O . PRO A 1 228 ? 19.694 48.831 10.031 1.00 42.34 228 PRO A O 1
ATOM 1758 N N . VAL A 1 229 ? 18.537 50.761 9.920 1.00 47.62 229 VAL A N 1
ATOM 1759 C CA . VAL A 1 229 ? 18.762 51.037 8.503 1.00 47.62 229 VAL A CA 1
ATOM 1760 C C . VAL A 1 229 ? 20.114 51.732 8.348 1.00 47.62 229 VAL A C 1
ATOM 1762 O O . VAL A 1 229 ? 20.318 52.811 8.896 1.00 47.62 229 VAL A O 1
ATOM 1765 N N . ALA A 1 230 ? 21.039 51.128 7.601 1.00 45.66 230 ALA A N 1
ATOM 1766 C CA . ALA A 1 230 ? 22.282 51.790 7.215 1.00 45.66 230 ALA A CA 1
ATOM 1767 C C . ALA A 1 230 ? 22.050 52.623 5.945 1.00 45.66 230 ALA A C 1
ATOM 1769 O O . ALA A 1 230 ? 21.537 52.110 4.948 1.00 45.66 230 ALA A O 1
ATOM 1770 N N . VAL A 1 231 ? 22.436 53.899 5.979 1.00 46.28 231 VAL A N 1
ATOM 1771 C CA . VAL A 1 231 ? 22.390 54.806 4.824 1.00 46.28 231 VAL A CA 1
ATOM 1772 C C . VAL A 1 231 ? 23.811 54.969 4.295 1.00 46.28 231 VAL A C 1
ATOM 1774 O O . VAL A 1 231 ? 24.666 55.514 4.988 1.00 46.28 231 VAL A O 1
ATOM 1777 N N . ALA A 1 232 ? 24.073 54.510 3.072 1.00 46.94 232 ALA A N 1
ATOM 1778 C CA . ALA A 1 232 ? 25.318 54.795 2.364 1.00 46.94 232 ALA A CA 1
ATOM 1779 C C . ALA A 1 232 ? 25.040 55.814 1.252 1.00 46.94 232 ALA A C 1
ATOM 1781 O O . ALA A 1 232 ? 24.161 55.596 0.417 1.00 46.94 232 ALA A O 1
ATOM 1782 N N . THR A 1 233 ? 25.777 56.927 1.235 1.00 43.53 233 THR A N 1
ATOM 1783 C CA . THR A 1 233 ? 25.761 57.886 0.124 1.00 43.53 233 THR A CA 1
ATOM 1784 C C . THR A 1 233 ? 27.037 57.704 -0.697 1.00 43.53 233 THR A C 1
ATOM 1786 O O . THR A 1 233 ? 28.142 57.817 -0.176 1.00 43.53 233 THR A O 1
ATOM 1789 N N . SER A 1 234 ? 26.915 57.383 -1.986 1.00 45.38 234 SER A N 1
ATOM 1790 C CA . SER A 1 234 ? 28.070 57.348 -2.889 1.00 45.38 234 SER A CA 1
ATOM 1791 C C . SER A 1 234 ? 28.388 58.770 -3.363 1.00 45.38 234 SER A C 1
ATOM 1793 O O . SER A 1 234 ? 27.595 59.376 -4.087 1.00 45.38 234 SER A O 1
ATOM 1795 N N . GLY A 1 235 ? 29.535 59.312 -2.951 1.00 37.59 235 GLY A N 1
ATOM 1796 C CA . GLY A 1 235 ? 30.122 60.512 -3.550 1.00 37.59 235 GLY A CA 1
ATOM 1797 C C . GLY A 1 235 ? 30.727 60.186 -4.918 1.00 37.59 235 GLY A C 1
ATOM 1798 O O . GLY A 1 235 ? 31.408 59.174 -5.067 1.00 37.59 235 GLY A O 1
ATOM 1799 N N . ALA A 1 236 ? 30.457 61.019 -5.923 1.00 40.50 236 ALA A N 1
ATOM 1800 C CA . ALA A 1 236 ? 31.016 60.875 -7.263 1.00 40.50 236 ALA A CA 1
ATOM 1801 C C . ALA A 1 236 ? 32.513 61.232 -7.252 1.00 40.50 236 ALA A C 1
ATOM 1803 O O . ALA A 1 236 ? 32.869 62.394 -7.080 1.00 40.50 236 ALA A O 1
ATOM 1804 N N . GLY A 1 237 ? 33.380 60.233 -7.424 1.00 34.62 237 GLY A N 1
ATOM 1805 C CA . GLY A 1 237 ? 34.803 60.421 -7.706 1.00 34.62 237 GLY A CA 1
ATOM 1806 C C . GLY A 1 237 ? 35.074 60.173 -9.188 1.00 34.62 237 GLY A C 1
ATOM 1807 O O . GLY A 1 237 ? 34.895 59.054 -9.669 1.00 34.62 237 GLY A O 1
ATOM 1808 N N . SER A 1 238 ? 35.483 61.213 -9.914 1.00 40.97 238 SER A N 1
ATOM 1809 C CA . SER A 1 238 ? 35.928 61.144 -11.309 1.00 40.97 238 SER A CA 1
ATOM 1810 C C . SER A 1 238 ? 37.194 60.287 -11.434 1.00 40.97 238 SER A C 1
ATOM 1812 O O . SER A 1 238 ? 38.200 60.585 -10.791 1.00 40.97 238 SER A O 1
ATOM 1814 N N . ARG A 1 239 ? 37.180 59.249 -12.280 1.00 35.78 239 ARG A N 1
ATOM 1815 C CA . ARG A 1 239 ? 38.402 58.533 -12.684 1.00 35.78 239 ARG A CA 1
ATOM 1816 C C . ARG A 1 239 ? 39.017 59.205 -13.908 1.00 35.78 239 ARG A C 1
ATOM 1818 O O . ARG A 1 239 ? 38.395 59.234 -14.964 1.00 35.78 239 ARG A O 1
ATOM 1825 N N . ALA A 1 240 ? 40.245 59.689 -13.753 1.00 38.91 240 ALA A N 1
ATOM 1826 C CA . ALA A 1 240 ? 41.153 59.956 -14.859 1.00 38.91 240 ALA A CA 1
ATOM 1827 C C . ALA A 1 240 ? 41.698 58.625 -15.412 1.00 38.91 240 ALA A C 1
ATOM 1829 O O . ALA A 1 240 ? 42.058 57.727 -14.649 1.00 38.91 240 ALA A O 1
ATOM 1830 N N . THR A 1 241 ? 41.738 58.500 -16.736 1.00 39.72 241 THR A N 1
ATOM 1831 C CA . THR A 1 241 ? 42.374 57.406 -17.487 1.00 39.72 241 THR A CA 1
ATOM 1832 C C . THR A 1 241 ? 43.880 57.646 -17.620 1.00 39.72 241 THR A C 1
ATOM 1834 O O . THR A 1 241 ? 44.248 58.746 -18.040 1.00 39.72 241 THR A O 1
ATOM 1837 N N . PRO A 1 242 ? 44.757 56.659 -17.368 1.00 39.94 242 PRO A N 1
ATOM 1838 C CA . PRO A 1 242 ? 46.132 56.716 -17.842 1.00 39.94 242 PRO A CA 1
ATOM 1839 C C . PRO A 1 242 ? 46.284 56.031 -19.210 1.00 39.94 242 PRO A C 1
ATOM 1841 O O . PRO A 1 242 ? 45.578 55.068 -19.513 1.00 39.94 242 PRO A O 1
ATOM 1844 N N . LYS A 1 243 ? 47.193 56.601 -20.009 1.00 39.09 243 LYS A N 1
ATOM 1845 C CA . LYS A 1 243 ? 47.727 56.089 -21.279 1.00 39.09 243 LYS A CA 1
ATOM 1846 C C . LYS A 1 243 ? 48.594 54.852 -21.072 1.00 39.09 243 LYS A C 1
ATOM 1848 O O . LYS A 1 243 ? 49.220 54.770 -19.992 1.00 39.09 243 LYS A O 1
#

Sequence (243 aa):
MTGPVLRRVRCSPDRYTYRIPAVGALLARYVGDGAGWADPFAGLSTLAEYRNDMDPTTPQPSHVDAYEWVRTLPDGLAGALLDPPYSREQISRHYRAVAHKVTALDTSNRFLARVQDVLAAKTRSGGLAISLGWTGLGLGRGRRFEEVEVLLLVHGPGHYATHAVVERKADHVLEDYPDEAGPASRRRPRHCCARASRRGVLGVARGRIVVLWGRPRARPNGACVAGPVAVATSGAGSRATPK

Secondary structure (DSSP, 8-state):
-PPPEEEEEE----SSGGGSHHHHHHHHHHTTT-TTEEETT-TT---SSEE--S-TTSS-S--S-HHHHHTTSPSSEEEEEE----SHHHHHHHHHHTT----TTTTSHHHHHHHHHHHHHHEEEEEEEEEEESS---S-GGGTEEEEEEEEEE-STT-PPEEEEEEEE-SSPPPPPP--STT-------------------EEETTEEE--B-PPEEPTTS-EEPPPPB-------PPPPP-

Solvent-accessible surface area (backbone atoms only — not comparable to full-atom values): 14625 Å² total; per-residue (Å²): 132,84,75,53,47,78,46,75,46,79,46,76,85,54,98,55,58,66,71,30,65,73,44,35,59,52,45,62,75,72,55,70,89,6,74,51,16,35,18,52,44,31,56,88,61,78,64,36,64,44,50,20,19,60,57,78,88,41,90,48,91,34,58,48,58,45,58,68,50,57,69,72,53,69,74,62,21,44,25,37,48,39,54,59,73,78,42,53,66,53,37,51,51,53,37,53,73,68,72,44,84,80,47,81,58,64,55,33,77,60,44,57,47,57,36,46,54,46,47,48,68,25,34,30,66,71,16,39,37,40,27,44,28,73,51,83,71,55,76,38,36,92,59,20,25,44,70,51,35,37,39,39,37,41,42,58,92,97,50,77,42,42,22,40,31,32,25,35,27,49,88,55,88,50,73,75,80,79,71,82,63,64,103,75,69,83,69,72,71,75,77,72,82,69,77,73,73,89,72,73,69,84,49,80,60,94,93,42,84,44,72,70,63,63,68,70,55,79,47,98,84,73,58,77,50,88,41,81,76,55,84,69,80,87,78,91,76,88,81,84,85,82,133

Foldseek 3Di:
DDAAAEAEDEFADDPQRCPTVVNVVVCCVAQPQQPLEAELPQQAHPSHPHYEHLPPVHPHPYNDQSLVRLQVDAAARLEYEADDDAALVSQVVSCVVSVHDDDPCSSDPNSVLSSLLSRLRRHDAQHKYKHKYLDLDTSDLQSQWHWHYWYWYDYDPPDRIMIITMTGHHPDRGDDDPPPPPPDCPDPPPPPPPPVPPDFDFDDDPHFTWTWDWDWDDDPVGDTDTDDTDTDGDDDDDDDDDD

pLDDT: mean 77.81, std 23.19, range [34.62, 98.75]

Radius of gyration: 26.85 Å; Cα contacts (8 Å, |Δi|>4): 404; chains: 1; bounding box: 63×82×47 Å

Organism: NCBI:txid410659